Protein AF-A0A2E5RPJ6-F1 (afdb_monomer)

Sequence (268 aa):
MLVLFVLVVSIMQYQQNQLKLKLAEYEKIEEIKNAINNLNPKYFKYDAINKRHELRVNVLFSPGSPKIPNAIKHDLYKAGKELSEIINNLSVADNKIKYLVIIEGMAARYNDPSQKWKNSDPDYIERTYKLSYDRAKALFQFWQSKGIFFDENVFEIVLAGSGWYGAGRYKDGEEGNNKRFLIQIIPKVGEINPASYLRIENKLRSLPKLIPNNDNGKFVFTEIIVYPSSSTVIASYEDGHNWGSSKYKYHLSKEGVITFNLIDSYEN

Foldseek 3Di:
DVVVVVVVVVVVVVVVLVVVQVVVVVVLQVVLLVLVCVQDPCQWHQDPVVRFIFGPQQQQDDPLDLDGDPVRLVVLLVSLVSVLVSLVVSCVVPVQKAKEKEKWFEDFADPPPVCNVLVVDPVSQVSLQVSRLSNSVNSVVSNVVVVRDDPPSRYDYHGGYPRHNDPPADDDPCSSSRRGIIIGIDIPRDRPPCCVVCVVVPPDDFDDQDADDDDDDDWRFRGWDDDVVQQKIKTWTDDPPKIKIWIWRWDQDPVRDIDTDTPDIDID

pLDDT: mean 73.49, std 18.48, range [34.06, 97.0]

Nearest PDB structures (foldseek):
  8qyd-assembly1_F  TM=5.667E-01  e=8.547E-06  Escherichia coli
  7tdz-assembly1_a  TM=6.765E-01  e=3.488E-01  Xenopus laevis
  7fik-assembly1_e  TM=7.034E-01  e=6.250E-01  Xenopus laevis
  7wb4-assembly1_e  TM=6.502E-01  e=4.669E-01  Xenopus laevis
  7wb4-assembly1_E  TM=3.826E-01  e=3.919E-01  Xenopus laevis

Solvent-accessible surface area (backbone atoms only — not comparable to full-atom values): 15274 Å² total; per-residue (Å²): 113,68,68,60,49,56,50,52,52,51,52,51,51,51,51,51,52,55,49,52,50,53,47,54,54,49,53,50,53,50,51,51,51,51,58,60,68,64,45,57,72,75,40,31,40,76,37,81,89,77,72,33,33,34,42,58,57,84,45,78,51,55,87,99,46,45,64,79,49,77,91,49,48,64,57,53,48,52,42,48,48,51,55,45,51,56,52,48,58,56,34,74,76,39,93,63,48,31,32,40,35,38,36,28,11,34,31,47,67,58,78,52,78,94,45,36,67,46,72,75,34,69,70,50,48,52,52,32,26,51,46,6,27,46,28,21,48,43,51,53,52,50,37,47,77,69,74,45,74,74,57,73,90,43,35,46,81,42,76,34,38,45,11,72,69,54,82,92,65,57,60,76,98,40,28,72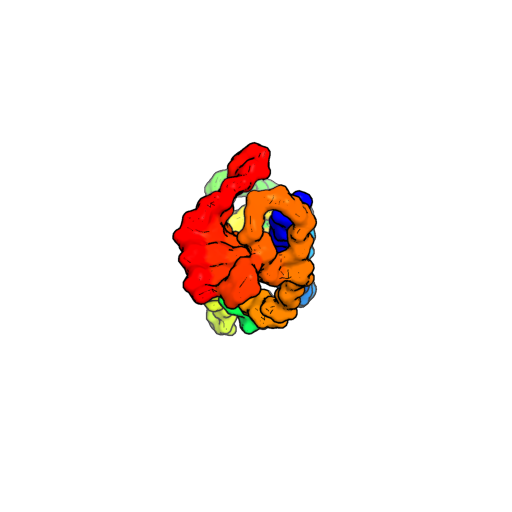,69,30,27,32,42,39,40,36,79,43,80,46,74,56,89,77,73,56,66,78,59,47,70,74,62,70,81,74,74,83,79,80,76,54,82,80,86,81,90,92,76,92,65,46,44,63,45,76,50,78,39,80,92,72,42,33,36,40,42,28,28,47,56,96,90,38,50,32,39,36,33,27,40,55,46,74,46,98,84,72,51,74,48,77,43,81,73,48,76,47,78,97

Radius of gyration: 30.74 Å; Cα contacts (8 Å, |Δi|>4): 389; chains: 1; bounding box: 76×49×76 Å

Mean predicted aligned error: 14.9 Å

Structure (mmCIF, N/CA/C/O backbone):
data_AF-A0A2E5RPJ6-F1
#
_entry.id   AF-A0A2E5RPJ6-F1
#
loop_
_atom_site.group_PDB
_atom_site.id
_atom_site.type_symbol
_atom_site.label_atom_id
_atom_site.label_alt_id
_atom_site.label_comp_id
_atom_site.label_asym_id
_atom_site.label_entity_id
_atom_site.label_seq_id
_atom_site.pdbx_PDB_ins_code
_atom_site.Cartn_x
_atom_site.Cartn_y
_atom_site.Cartn_z
_atom_site.occupancy
_atom_site.B_iso_or_equiv
_atom_site.auth_seq_id
_atom_site.auth_comp_id
_atom_site.auth_asym_id
_atom_site.auth_atom_id
_atom_site.pdbx_PDB_model_num
ATOM 1 N N . MET A 1 1 ? -29.409 24.869 44.063 1.00 56.38 1 MET A N 1
ATOM 2 C CA . MET A 1 1 ? -28.118 24.156 44.224 1.00 56.38 1 MET A CA 1
ATOM 3 C C . MET A 1 1 ? -28.163 22.720 43.694 1.00 56.38 1 MET A C 1
ATOM 5 O O . MET A 1 1 ? -27.334 22.371 42.868 1.00 56.38 1 MET A O 1
ATOM 9 N N . LEU A 1 2 ? -29.151 21.909 44.081 1.00 50.41 2 LEU A N 1
ATOM 10 C CA . LEU A 1 2 ? -29.268 20.490 43.706 1.00 50.41 2 LEU A CA 1
ATOM 11 C C . LEU A 1 2 ? -29.472 20.216 42.198 1.00 50.41 2 LEU A C 1
ATOM 13 O O . LEU A 1 2 ? -28.818 19.348 41.632 1.00 50.41 2 LEU A O 1
ATOM 17 N N . VAL A 1 3 ? -30.330 20.996 41.529 1.00 46.25 3 VAL A N 1
ATOM 18 C CA . VAL A 1 3 ? -30.587 20.862 40.079 1.00 46.25 3 VAL A CA 1
ATOM 19 C C . VAL A 1 3 ? -29.319 21.119 39.263 1.00 46.25 3 VAL A C 1
ATOM 21 O O . VAL A 1 3 ? -28.996 20.353 38.361 1.00 46.25 3 VAL A O 1
ATOM 24 N N . LEU A 1 4 ? -28.554 22.154 39.628 1.00 49.62 4 LEU A N 1
ATOM 25 C CA . LEU A 1 4 ? -27.273 22.462 38.993 1.00 49.62 4 LEU A CA 1
ATOM 26 C C . LEU A 1 4 ? -26.262 21.324 39.199 1.00 49.62 4 LEU A C 1
ATOM 28 O O . LEU A 1 4 ? -25.556 20.962 38.265 1.00 49.62 4 LEU A O 1
ATOM 32 N N . PHE A 1 5 ? -26.237 20.720 40.390 1.00 61.72 5 PHE A N 1
ATOM 33 C CA . PHE A 1 5 ? -25.376 19.578 40.693 1.00 61.72 5 PHE A CA 1
ATOM 34 C C . PHE A 1 5 ? -25.702 18.354 39.823 1.00 61.72 5 PHE A C 1
ATOM 36 O O . PHE A 1 5 ? -24.808 17.815 39.175 1.00 61.72 5 PHE A O 1
ATOM 43 N N . VAL A 1 6 ? -26.977 17.954 39.734 1.00 59.47 6 VAL A N 1
ATOM 44 C CA . VAL A 1 6 ? -27.417 16.826 38.886 1.00 59.47 6 VAL A CA 1
ATOM 45 C C . VAL A 1 6 ? -27.064 17.065 37.417 1.00 59.47 6 VAL A C 1
ATOM 47 O O . VAL A 1 6 ? -26.620 16.155 36.714 1.00 59.47 6 VAL A O 1
ATOM 50 N N . LEU A 1 7 ? -27.213 18.303 36.953 1.00 53.47 7 LEU A N 1
ATOM 51 C CA . LEU A 1 7 ? -26.946 18.679 35.571 1.00 53.47 7 LEU A CA 1
ATOM 52 C C . LEU A 1 7 ? -25.452 18.640 35.244 1.00 53.47 7 LEU A C 1
ATOM 54 O O . LEU A 1 7 ? -25.051 18.075 34.228 1.00 53.47 7 LEU A O 1
ATOM 58 N N . VAL A 1 8 ? -24.627 19.168 36.145 1.00 64.81 8 VAL A N 1
ATOM 59 C CA . VAL A 1 8 ? -23.169 19.097 36.046 1.00 64.81 8 VAL A CA 1
ATOM 60 C C . VAL A 1 8 ? -22.697 17.641 36.035 1.00 64.81 8 VAL A C 1
ATOM 62 O O . VAL A 1 8 ? -21.928 17.269 35.152 1.00 64.81 8 VAL A O 1
ATOM 65 N N . VAL A 1 9 ? -23.204 16.792 36.935 1.00 71.12 9 VAL A N 1
ATOM 66 C CA . VAL A 1 9 ? -22.876 15.354 36.957 1.00 71.12 9 VAL A CA 1
ATOM 67 C C . VAL A 1 9 ? -23.277 14.672 35.646 1.00 71.12 9 VAL A C 1
ATOM 69 O O . VAL A 1 9 ? -22.493 13.905 35.092 1.00 71.12 9 VAL A O 1
ATOM 72 N N . SER A 1 10 ? -24.449 14.999 35.098 1.00 58.03 10 SER A N 1
ATOM 73 C CA . SER A 1 10 ? -24.930 14.436 33.828 1.00 58.03 10 SER A CA 1
ATOM 74 C C . SER A 1 10 ? -24.052 14.844 32.639 1.00 58.03 10 SER A C 1
ATOM 76 O O . SER A 1 10 ? -23.717 14.010 31.796 1.00 58.03 10 SER A O 1
ATOM 78 N N . ILE A 1 11 ? -23.630 16.114 32.579 1.00 61.00 11 ILE A N 1
ATOM 79 C CA . ILE A 1 11 ? -22.698 16.607 31.552 1.00 61.00 11 ILE A CA 1
ATOM 80 C C . ILE A 1 11 ? -21.338 15.920 31.692 1.00 61.00 11 ILE A C 1
ATOM 82 O O . ILE A 1 11 ? -20.787 15.464 30.689 1.00 61.00 11 ILE A O 1
ATOM 86 N N . MET A 1 12 ? -20.814 15.799 32.915 1.00 66.00 12 MET A N 1
ATOM 87 C CA . MET A 1 12 ? -19.541 15.117 33.163 1.00 66.00 12 MET A CA 1
ATOM 88 C C . MET A 1 12 ? -19.595 13.647 32.735 1.00 66.00 12 MET A C 1
ATOM 90 O O . MET A 1 12 ? -18.679 13.180 32.066 1.00 66.00 12 MET A O 1
ATOM 94 N N . GLN A 1 13 ? -20.674 12.925 33.049 1.00 67.19 13 GLN A N 1
ATOM 95 C CA . GLN A 1 13 ? -20.857 11.533 32.623 1.00 67.19 13 GLN A CA 1
ATOM 96 C C . GLN A 1 13 ? -20.939 11.404 31.098 1.00 67.19 13 GLN A C 1
ATOM 98 O O . GLN A 1 13 ? -20.317 10.515 30.515 1.00 67.19 13 GLN A O 1
ATOM 103 N N . TYR A 1 14 ? -21.659 12.311 30.430 1.00 69.12 14 TYR A N 1
ATOM 104 C CA . TYR A 1 14 ? -21.708 12.347 28.970 1.00 69.12 14 TYR A CA 1
ATOM 105 C C . TYR A 1 14 ? -20.315 12.572 28.368 1.00 69.12 14 TYR A C 1
ATOM 107 O O . TYR A 1 14 ? -19.895 11.816 27.492 1.00 69.12 14 TYR A O 1
ATOM 115 N N . GLN A 1 15 ? -19.567 13.558 28.869 1.00 62.50 15 GLN A N 1
ATOM 116 C CA . GLN A 1 15 ? -18.199 13.835 28.424 1.00 62.50 15 GLN A CA 1
ATOM 117 C C . GLN A 1 15 ? -17.254 12.659 28.691 1.00 62.50 15 GLN A C 1
ATOM 119 O O . GLN A 1 15 ? -16.457 12.315 27.821 1.00 62.50 15 GLN A O 1
ATOM 124 N N . GLN A 1 16 ? -17.371 12.004 29.849 1.00 72.50 16 GLN A N 1
ATOM 125 C CA . GLN A 1 16 ? -16.577 10.827 30.193 1.00 72.50 16 GLN A CA 1
ATOM 126 C C . GLN A 1 16 ? -16.854 9.667 29.235 1.00 72.50 16 GLN A C 1
ATOM 128 O O . GLN A 1 16 ? -15.916 9.018 28.779 1.00 72.50 16 GLN A O 1
ATOM 133 N N . ASN A 1 17 ? -18.118 9.438 28.875 1.00 70.69 17 ASN A N 1
ATOM 134 C CA . ASN A 1 17 ? -18.478 8.423 27.890 1.00 70.69 17 ASN A CA 1
ATOM 135 C C . ASN A 1 17 ? -17.905 8.758 26.510 1.00 70.69 17 ASN A C 1
ATOM 137 O O . ASN A 1 17 ? -17.293 7.897 25.889 1.00 70.69 17 ASN A O 1
ATOM 141 N N . GLN A 1 18 ? -18.013 10.008 26.052 1.00 70.50 18 GLN A N 1
ATOM 142 C CA . GLN A 1 18 ? -17.400 10.432 24.786 1.00 70.50 18 GLN A CA 1
ATOM 143 C C . GLN A 1 18 ? -15.877 10.257 24.795 1.00 70.50 18 GLN A C 1
ATOM 145 O O . GLN A 1 18 ? -15.290 9.826 23.804 1.00 70.50 18 GLN A O 1
ATOM 150 N N . LEU A 1 19 ? -15.230 10.555 25.923 1.00 74.50 19 LEU A N 1
ATOM 151 C CA . LEU A 1 19 ? -13.791 10.385 26.074 1.00 74.50 19 LEU A CA 1
ATOM 152 C C . LEU A 1 19 ? -13.385 8.907 26.054 1.00 74.50 19 LEU A C 1
ATOM 154 O O . LEU A 1 19 ? -12.436 8.562 25.357 1.00 74.50 19 LEU A O 1
ATOM 158 N N . LYS A 1 20 ? -14.127 8.031 26.746 1.00 75.62 20 LYS A N 1
ATOM 159 C CA . LYS A 1 20 ? -13.919 6.574 26.704 1.00 75.62 20 LYS A CA 1
ATOM 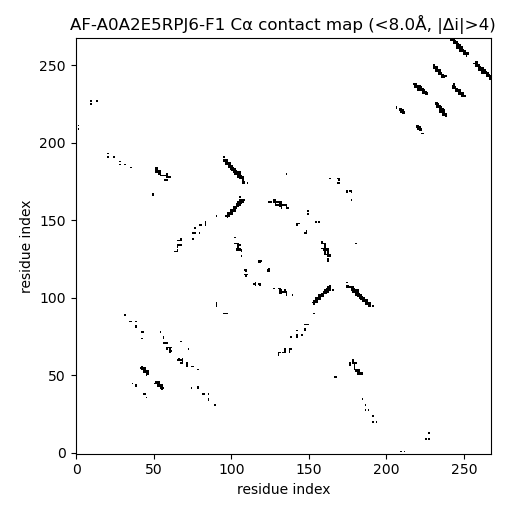160 C C . LYS A 1 20 ? -14.020 6.026 25.279 1.00 75.62 20 LYS A C 1
ATOM 162 O O . LYS A 1 20 ? -13.226 5.176 24.899 1.00 75.62 20 LYS A O 1
ATOM 167 N N . LEU A 1 21 ? -14.959 6.534 24.481 1.00 70.81 21 LEU A N 1
ATOM 168 C CA . LEU A 1 21 ? -15.128 6.106 23.090 1.00 70.81 21 LEU A CA 1
ATOM 169 C C . LEU A 1 21 ? -13.962 6.520 22.207 1.00 70.81 21 LEU A C 1
ATOM 171 O O . LEU A 1 21 ? -13.408 5.686 21.496 1.00 70.81 21 LEU A O 1
ATOM 175 N N . LYS A 1 22 ? -13.544 7.782 22.311 1.00 73.69 22 LYS A N 1
ATOM 176 C CA . LYS A 1 22 ? -12.356 8.267 21.604 1.00 73.69 22 LYS A CA 1
ATOM 177 C C . LYS A 1 22 ? -11.096 7.513 22.017 1.00 73.69 22 LYS A C 1
ATOM 179 O O . LYS A 1 22 ? -10.236 7.275 21.177 1.00 73.69 22 LYS A O 1
ATOM 184 N N . LEU A 1 23 ? -10.987 7.139 23.293 1.00 78.69 23 LEU A N 1
ATOM 185 C CA . LEU A 1 23 ? -9.864 6.353 23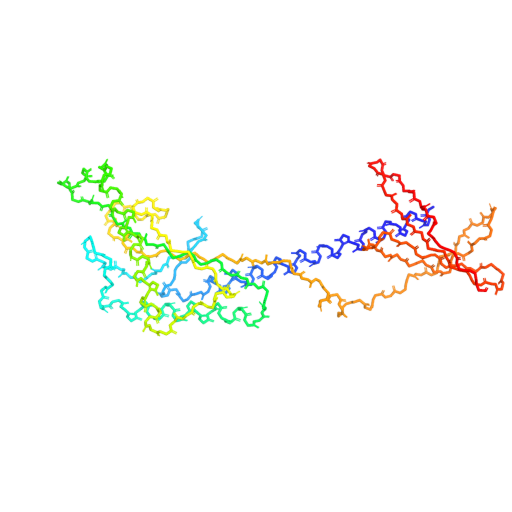.790 1.00 78.69 23 LEU A CA 1
ATOM 186 C C . LEU A 1 23 ? -9.848 4.950 23.175 1.00 78.69 23 LEU A C 1
ATOM 188 O O . LEU A 1 23 ? -8.819 4.551 22.644 1.00 78.69 23 LEU A O 1
ATOM 192 N N . ALA A 1 24 ? -10.982 4.246 23.167 1.00 74.50 24 ALA A N 1
ATOM 193 C CA . ALA A 1 24 ? -11.081 2.919 22.558 1.00 74.50 24 ALA A CA 1
ATOM 194 C C . ALA A 1 24 ? -10.760 2.944 21.051 1.00 74.50 24 ALA A C 1
ATOM 196 O O . ALA A 1 24 ? -10.057 2.073 20.541 1.00 74.50 24 ALA A O 1
ATOM 197 N N . GLU A 1 25 ? -11.226 3.971 20.334 1.00 74.25 25 GLU A N 1
ATOM 198 C CA . GLU A 1 25 ? -10.886 4.180 18.923 1.00 74.25 25 GLU A CA 1
ATOM 199 C C . GLU A 1 25 ? -9.385 4.414 18.723 1.00 74.25 25 GLU A C 1
ATOM 201 O O . GLU A 1 25 ? -8.762 3.802 17.853 1.00 74.25 25 GLU A O 1
ATOM 206 N N . TYR A 1 26 ? -8.789 5.264 19.558 1.00 78.62 26 TYR A N 1
ATOM 207 C CA . TYR A 1 26 ? -7.359 5.543 19.525 1.00 78.62 26 TYR A CA 1
ATOM 208 C C . TYR A 1 26 ? -6.517 4.289 19.795 1.00 78.62 26 TYR A C 1
ATOM 210 O O . TYR A 1 26 ? -5.590 4.001 19.036 1.00 78.62 26 TYR A O 1
ATOM 218 N N . GLU A 1 27 ? -6.854 3.517 20.829 1.00 81.44 27 GLU A N 1
ATOM 219 C CA . GLU A 1 27 ? -6.174 2.262 21.165 1.00 81.44 27 GLU A CA 1
ATOM 220 C C . GLU A 1 27 ? -6.242 1.264 20.007 1.00 81.44 27 GLU A C 1
ATOM 222 O O . GLU A 1 27 ? -5.233 0.641 19.668 1.00 81.44 27 GLU A O 1
ATOM 227 N N . LYS A 1 28 ? -7.392 1.175 19.326 1.00 76.25 28 LYS A N 1
ATOM 228 C CA . LYS A 1 28 ? -7.546 0.299 18.162 1.00 76.25 28 LYS A CA 1
ATOM 229 C C . LYS A 1 28 ? -6.688 0.743 16.979 1.00 76.25 28 LYS A C 1
ATOM 231 O O . LYS A 1 28 ? -6.067 -0.085 16.312 1.00 76.25 28 LYS A O 1
ATOM 236 N N . ILE A 1 29 ? -6.622 2.048 16.719 1.00 77.38 29 ILE A N 1
ATOM 237 C CA . ILE A 1 29 ? -5.743 2.612 15.688 1.00 77.38 29 ILE A CA 1
ATOM 238 C C . ILE A 1 29 ? -4.277 2.279 15.992 1.00 77.38 29 ILE A C 1
ATOM 240 O O . ILE A 1 29 ? -3.535 1.916 15.078 1.00 77.38 29 ILE A O 1
ATOM 244 N N . GLU A 1 30 ? -3.851 2.384 17.251 1.00 80.56 30 GLU A N 1
ATOM 245 C CA . GLU A 1 30 ? -2.487 2.038 17.665 1.00 80.56 30 GLU A CA 1
ATOM 246 C C . GLU A 1 30 ? -2.200 0.537 17.533 1.00 80.56 30 GLU A C 1
ATOM 248 O O . GLU A 1 30 ? -1.152 0.169 17.005 1.00 80.56 30 GLU A O 1
ATOM 253 N N . GLU A 1 31 ? -3.135 -0.339 17.911 1.00 79.19 31 GLU A N 1
ATOM 254 C CA . GLU A 1 31 ? -3.020 -1.789 17.697 1.00 79.19 31 GLU A CA 1
ATOM 255 C C . GLU A 1 31 ? -2.784 -2.114 16.214 1.00 79.19 31 GLU A C 1
ATOM 257 O O . GLU A 1 31 ? -1.852 -2.841 15.863 1.00 79.19 31 GLU A O 1
ATOM 262 N N . ILE A 1 32 ? -3.581 -1.512 15.328 1.00 77.44 32 ILE A N 1
ATOM 263 C CA . ILE A 1 32 ? -3.474 -1.708 13.879 1.00 77.44 32 ILE A CA 1
ATOM 264 C C . ILE A 1 32 ? -2.144 -1.186 13.352 1.00 77.44 32 ILE A C 1
ATOM 266 O O . ILE A 1 32 ? -1.477 -1.879 12.585 1.00 77.44 32 ILE A O 1
ATOM 270 N N . LYS A 1 33 ? -1.732 0.019 13.759 1.00 77.56 33 LYS A N 1
ATOM 271 C CA . LYS A 1 33 ? -0.424 0.562 13.373 1.00 77.56 33 LYS A CA 1
ATOM 272 C C . LYS A 1 33 ? 0.694 -0.376 13.799 1.00 77.56 33 LYS A C 1
ATOM 274 O O . LYS A 1 33 ? 1.577 -0.640 12.994 1.00 77.56 33 LYS A O 1
ATOM 279 N N . ASN A 1 34 ? 0.645 -0.906 15.017 1.00 81.69 34 ASN A N 1
ATOM 280 C CA . ASN A 1 34 ? 1.658 -1.826 15.522 1.00 81.69 34 ASN A CA 1
ATOM 281 C C . ASN A 1 34 ? 1.676 -3.137 14.733 1.00 81.69 34 ASN A C 1
ATOM 283 O O . ASN A 1 34 ? 2.747 -3.589 14.340 1.00 81.69 34 ASN A O 1
ATOM 287 N N . ALA A 1 35 ? 0.513 -3.714 14.431 1.00 79.06 35 ALA A N 1
ATOM 288 C CA . ALA A 1 35 ? 0.423 -4.926 13.623 1.00 79.06 35 ALA A CA 1
ATOM 289 C C . ALA A 1 35 ? 0.988 -4.729 12.208 1.00 79.06 35 ALA A C 1
ATOM 291 O O . ALA A 1 35 ? 1.738 -5.573 11.723 1.00 79.06 35 ALA A O 1
ATOM 292 N N . ILE A 1 36 ? 0.688 -3.594 11.569 1.00 78.56 36 ILE A N 1
ATOM 293 C CA . ILE A 1 36 ? 1.224 -3.267 10.243 1.00 78.56 36 ILE A CA 1
ATOM 294 C C . ILE A 1 36 ? 2.734 -2.976 10.330 1.00 78.56 36 ILE A C 1
ATOM 296 O O . ILE A 1 36 ? 3.500 -3.476 9.515 1.00 78.56 36 ILE A O 1
ATOM 300 N N . ASN A 1 37 ? 3.193 -2.225 11.333 1.00 78.12 37 ASN A N 1
ATOM 301 C CA . ASN A 1 37 ? 4.616 -1.910 11.510 1.00 78.12 37 ASN A CA 1
ATOM 302 C C . ASN A 1 37 ? 5.466 -3.152 11.831 1.00 78.12 37 ASN A C 1
ATOM 304 O O . ASN A 1 37 ? 6.666 -3.153 11.562 1.00 78.12 37 ASN A O 1
ATOM 308 N N . ASN A 1 38 ? 4.846 -4.204 12.374 1.00 78.69 38 ASN A N 1
ATOM 309 C CA . ASN A 1 38 ? 5.467 -5.501 12.642 1.00 78.69 38 ASN A CA 1
ATOM 310 C C . ASN A 1 38 ? 5.465 -6.447 11.426 1.00 78.69 38 ASN A C 1
ATOM 312 O O . ASN A 1 38 ? 5.816 -7.620 11.576 1.00 78.69 38 ASN A O 1
ATOM 316 N N . LEU A 1 39 ? 5.108 -5.960 10.227 1.00 81.12 39 LEU A N 1
ATOM 317 C CA . LEU A 1 39 ? 5.360 -6.672 8.973 1.00 81.12 39 LEU A CA 1
ATOM 318 C C . LEU A 1 39 ? 6.829 -7.109 8.904 1.00 81.12 39 LEU A C 1
ATOM 320 O O . LEU A 1 39 ? 7.739 -6.391 9.326 1.00 81.12 39 LEU A O 1
ATOM 324 N N . ASN A 1 40 ? 7.068 -8.287 8.338 1.00 80.19 40 ASN A N 1
ATOM 325 C CA . ASN A 1 40 ? 8.376 -8.911 8.305 1.00 80.19 40 ASN A CA 1
ATOM 326 C C . ASN A 1 40 ? 9.397 -7.959 7.673 1.00 80.19 40 ASN A C 1
ATOM 328 O O . ASN A 1 40 ? 9.283 -7.623 6.483 1.00 80.19 40 ASN A O 1
ATOM 332 N N . PRO A 1 41 ? 10.444 -7.577 8.427 1.00 79.75 41 PRO A N 1
ATOM 333 C CA . PRO A 1 41 ? 11.427 -6.599 7.979 1.00 79.75 41 PRO A CA 1
ATOM 334 C C . PRO A 1 41 ? 12.223 -7.071 6.753 1.00 79.75 41 PRO A C 1
ATOM 336 O O . PRO A 1 41 ? 12.918 -6.278 6.108 1.00 79.75 41 PRO A O 1
ATOM 339 N N . LYS A 1 42 ? 12.128 -8.368 6.418 1.00 83.94 42 LYS A N 1
ATOM 340 C CA . LYS A 1 42 ? 12.654 -8.941 5.181 1.00 83.94 42 LYS A CA 1
ATOM 341 C C . LYS A 1 42 ? 11.951 -8.392 3.938 1.00 83.94 42 LYS A C 1
ATOM 343 O O . LYS A 1 42 ? 12.622 -8.157 2.937 1.00 83.94 42 LYS A O 1
ATOM 348 N N . TYR A 1 43 ? 10.631 -8.222 3.980 1.00 83.19 43 TYR A N 1
ATOM 349 C CA . TYR A 1 43 ? 9.837 -7.817 2.815 1.00 83.19 43 TYR A CA 1
ATOM 350 C C . TYR A 1 43 ? 9.348 -6.382 2.906 1.00 83.19 43 TYR A C 1
ATOM 352 O O . TYR A 1 43 ? 9.160 -5.754 1.869 1.00 83.19 43 TYR A O 1
ATOM 360 N N . PHE A 1 44 ? 9.182 -5.844 4.110 1.00 84.81 44 PHE A N 1
ATOM 361 C CA . PHE A 1 44 ? 8.668 -4.500 4.317 1.00 84.81 44 PHE A CA 1
ATOM 362 C C . PHE A 1 44 ? 9.632 -3.673 5.155 1.00 84.81 44 PHE A C 1
ATOM 364 O O . PHE A 1 44 ? 10.327 -4.176 6.033 1.00 84.81 44 PHE A O 1
ATOM 371 N N . LYS A 1 45 ? 9.682 -2.374 4.885 1.00 84.56 45 LYS A N 1
ATOM 372 C CA . LYS A 1 45 ? 10.329 -1.402 5.764 1.00 84.56 45 LYS A CA 1
ATOM 373 C C . LYS A 1 45 ? 9.410 -0.232 5.972 1.00 84.56 45 LYS A C 1
ATOM 375 O O . LYS A 1 45 ? 8.992 0.406 5.012 1.00 84.56 45 LYS A O 1
ATOM 380 N N . TYR A 1 46 ? 9.142 0.055 7.234 1.00 84.19 46 TYR A N 1
ATOM 381 C CA . TYR A 1 46 ? 8.408 1.243 7.598 1.00 84.19 46 TYR A CA 1
ATOM 382 C C . TYR A 1 46 ? 9.286 2.487 7.417 1.00 84.19 46 TYR A C 1
ATOM 384 O O . TYR A 1 46 ? 10.395 2.581 7.947 1.00 84.19 46 TYR A O 1
ATOM 392 N N . ASP A 1 47 ? 8.787 3.440 6.641 1.00 82.19 47 ASP A N 1
ATOM 393 C CA . ASP A 1 47 ? 9.331 4.782 6.509 1.00 82.19 47 ASP A CA 1
ATOM 394 C C . ASP A 1 47 ? 8.562 5.697 7.466 1.00 82.19 47 ASP A C 1
ATOM 396 O O . ASP A 1 47 ? 7.456 6.146 7.163 1.00 82.19 47 ASP A O 1
ATOM 400 N N . ALA A 1 48 ? 9.148 5.964 8.635 1.00 82.31 48 ALA A N 1
ATOM 401 C CA . ALA A 1 48 ? 8.520 6.782 9.671 1.00 82.31 48 ALA A CA 1
ATOM 402 C C . ALA A 1 48 ? 8.313 8.246 9.248 1.00 82.31 48 ALA A C 1
ATOM 404 O O . ALA A 1 48 ? 7.385 8.896 9.727 1.00 82.31 48 ALA A O 1
ATOM 405 N N . ILE A 1 49 ? 9.145 8.758 8.333 1.00 83.69 49 ILE A N 1
ATOM 406 C CA . ILE A 1 49 ? 9.059 10.140 7.842 1.00 83.69 49 ILE A CA 1
ATOM 407 C C . ILE A 1 49 ? 7.833 10.275 6.945 1.00 83.69 49 ILE A C 1
ATOM 409 O O . ILE A 1 49 ? 7.041 11.204 7.090 1.00 83.69 49 ILE A O 1
ATOM 413 N N . ASN A 1 50 ? 7.657 9.320 6.033 1.00 79.69 50 ASN A N 1
ATOM 414 C CA . ASN A 1 50 ? 6.568 9.340 5.066 1.00 79.69 50 ASN A CA 1
ATOM 415 C C . ASN A 1 50 ? 5.331 8.524 5.488 1.00 79.69 50 ASN A C 1
ATOM 417 O O . ASN A 1 50 ? 4.359 8.476 4.736 1.00 79.69 50 ASN A O 1
ATOM 421 N N . LYS A 1 51 ? 5.363 7.890 6.668 1.00 79.88 51 LYS A N 1
ATOM 422 C CA . LYS A 1 51 ? 4.282 7.084 7.267 1.00 79.88 51 LYS A CA 1
ATOM 423 C C . LYS A 1 51 ? 3.721 6.016 6.316 1.00 79.88 51 LYS A C 1
ATOM 425 O O . LYS A 1 51 ? 2.506 5.886 6.153 1.00 79.88 51 LYS A O 1
ATOM 430 N N . ARG A 1 52 ? 4.604 5.264 5.652 1.00 80.31 52 ARG A N 1
ATOM 431 C CA . ARG A 1 52 ? 4.243 4.200 4.692 1.00 80.31 52 ARG A CA 1
ATOM 432 C C . ARG A 1 52 ? 5.252 3.056 4.700 1.00 80.31 52 ARG A C 1
ATOM 434 O O . ARG A 1 52 ? 6.342 3.207 5.245 1.00 80.31 52 ARG A O 1
ATOM 441 N N . HIS A 1 53 ? 4.906 1.938 4.066 1.00 79.12 53 HIS A N 1
ATOM 442 C CA . HIS A 1 53 ? 5.796 0.789 3.939 1.00 79.12 53 HIS A CA 1
ATOM 443 C C . HIS A 1 53 ? 6.436 0.746 2.547 1.00 79.12 53 HIS A C 1
ATOM 445 O O . HIS A 1 53 ? 5.791 0.892 1.512 1.00 79.12 53 HIS A O 1
ATOM 451 N N . GLU A 1 54 ? 7.742 0.539 2.513 1.00 80.69 54 GLU A N 1
ATOM 452 C CA . GLU A 1 54 ? 8.479 0.201 1.305 1.00 80.69 54 GLU A CA 1
ATOM 453 C C . GLU A 1 54 ? 8.520 -1.319 1.160 1.00 80.69 54 GLU A C 1
ATOM 455 O O . GLU A 1 54 ? 8.905 -2.019 2.100 1.00 80.69 54 GLU A O 1
ATOM 460 N N . LEU A 1 55 ? 8.161 -1.833 -0.018 1.00 82.00 55 LEU A N 1
ATOM 461 C CA . LEU A 1 55 ? 8.344 -3.245 -0.323 1.00 82.00 55 LEU A CA 1
ATOM 462 C C . LEU A 1 55 ? 9.823 -3.486 -0.658 1.00 82.00 55 LEU A C 1
ATOM 464 O O . LEU A 1 55 ? 10.274 -3.206 -1.768 1.00 82.00 55 LEU A O 1
ATOM 468 N N . ARG A 1 56 ? 10.578 -4.036 0.296 1.00 75.81 56 ARG A N 1
ATOM 469 C CA . ARG A 1 56 ? 12.025 -4.321 0.234 1.00 75.81 56 ARG A CA 1
ATOM 470 C C . ARG A 1 56 ? 12.404 -5.514 -0.640 1.00 75.81 56 ARG A C 1
ATOM 472 O O . ARG A 1 56 ? 13.455 -6.126 -0.457 1.00 75.81 56 ARG A O 1
ATOM 479 N N . VAL A 1 57 ? 11.586 -5.839 -1.627 1.00 71.88 57 VAL A N 1
ATOM 480 C CA . VAL A 1 57 ? 12.010 -6.753 -2.681 1.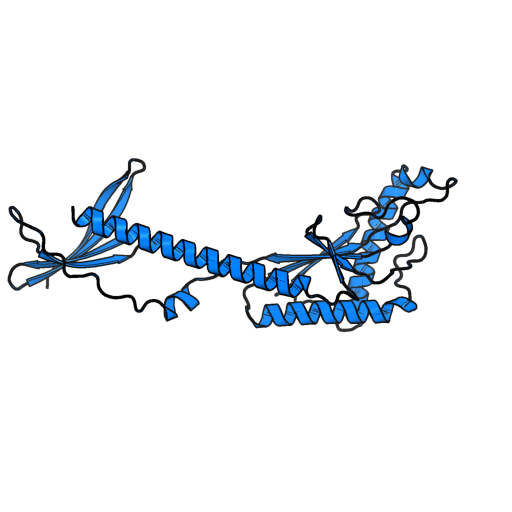00 71.88 57 VAL A CA 1
ATOM 481 C C . VAL A 1 57 ? 12.793 -5.918 -3.681 1.00 71.88 57 VAL A C 1
ATOM 483 O O . VAL A 1 57 ? 12.256 -4.963 -4.228 1.00 71.88 57 VAL A O 1
ATOM 486 N N . ASN A 1 58 ? 14.072 -6.229 -3.899 1.00 68.94 58 ASN A N 1
ATOM 487 C CA . ASN A 1 58 ? 14.889 -5.472 -4.845 1.00 68.94 58 ASN A CA 1
ATOM 488 C C . ASN A 1 58 ? 14.372 -5.712 -6.271 1.00 68.94 58 ASN A C 1
ATOM 490 O O . ASN A 1 58 ? 14.676 -6.726 -6.904 1.00 68.94 58 ASN A O 1
ATOM 494 N N . VAL A 1 59 ? 13.528 -4.804 -6.760 1.00 66.38 59 VAL A N 1
ATOM 495 C CA . VAL A 1 59 ? 12.843 -4.979 -8.035 1.00 66.38 59 VAL A CA 1
ATOM 496 C C . VAL A 1 59 ? 13.742 -4.500 -9.163 1.00 66.38 59 VAL A C 1
ATOM 498 O O . VAL A 1 59 ? 13.687 -3.366 -9.635 1.00 66.38 59 VAL A O 1
ATOM 501 N N . LEU A 1 60 ? 14.570 -5.412 -9.659 1.00 68.06 60 LEU A N 1
ATOM 502 C CA . LEU A 1 60 ? 15.402 -5.172 -10.833 1.00 68.06 60 LEU A CA 1
ATOM 503 C C . LEU A 1 60 ? 14.569 -5.251 -12.119 1.00 68.06 60 LEU A C 1
ATOM 505 O O . LEU A 1 60 ? 14.775 -6.120 -12.964 1.00 68.06 60 LEU A O 1
ATOM 509 N N . PHE A 1 61 ? 13.610 -4.337 -12.284 1.00 77.44 61 PHE A N 1
ATOM 510 C CA . PHE A 1 61 ? 12.924 -4.174 -13.560 1.00 77.44 61 PHE A CA 1
ATOM 511 C C . PHE A 1 61 ? 13.937 -3.896 -14.670 1.00 77.44 61 PHE A C 1
ATOM 513 O O . PHE A 1 61 ? 14.822 -3.037 -14.526 1.00 77.44 61 PHE A O 1
ATOM 520 N N . SER A 1 62 ? 13.744 -4.566 -15.806 1.00 80.38 62 SER A N 1
ATOM 521 C CA . SER A 1 62 ? 14.395 -4.172 -17.050 1.00 80.38 62 SER A CA 1
ATOM 522 C C . SER A 1 62 ? 13.988 -2.732 -17.408 1.00 80.38 62 SER A C 1
ATOM 524 O O . SER A 1 62 ? 12.839 -2.339 -17.158 1.00 80.38 62 SER A O 1
ATOM 526 N N . PRO A 1 63 ? 14.900 -1.923 -17.977 1.00 77.75 63 PRO A N 1
ATOM 527 C CA . PRO A 1 63 ? 14.585 -0.564 -18.411 1.00 77.75 63 PRO A CA 1
ATOM 528 C C . PRO A 1 63 ? 13.333 -0.524 -19.296 1.00 77.75 63 PRO A C 1
ATOM 530 O O . PRO A 1 63 ? 13.170 -1.365 -20.175 1.00 77.75 63 PRO A O 1
ATOM 533 N N . GLY A 1 64 ? 12.425 0.420 -19.030 1.00 82.75 64 GLY A N 1
ATOM 534 C CA . GLY A 1 64 ? 11.192 0.596 -19.809 1.00 82.75 64 GLY A CA 1
ATOM 535 C C . GLY A 1 64 ? 10.159 -0.533 -19.702 1.00 82.75 64 GLY A C 1
ATOM 536 O O . GLY A 1 64 ? 9.137 -0.467 -20.373 1.00 82.75 64 GLY A O 1
ATOM 537 N N . SER A 1 65 ? 10.392 -1.559 -18.876 1.00 87.50 65 SER A N 1
ATOM 538 C CA . SER A 1 65 ? 9.498 -2.713 -18.775 1.00 87.50 65 SER A CA 1
ATOM 539 C C . SER A 1 65 ? 8.718 -2.731 -17.455 1.00 87.50 65 SER A C 1
ATOM 541 O O . SER A 1 65 ? 9.313 -2.510 -16.387 1.00 87.50 65 SER A O 1
ATOM 543 N N . PRO A 1 66 ? 7.405 -3.034 -17.499 1.00 91.12 66 PRO A N 1
ATOM 544 C CA . PRO A 1 66 ? 6.613 -3.352 -16.316 1.00 91.12 66 PRO A CA 1
ATOM 545 C C . PRO A 1 66 ? 6.670 -4.843 -15.944 1.00 91.12 66 PRO A C 1
ATOM 547 O O . PRO A 1 66 ? 6.104 -5.254 -14.934 1.00 91.12 66 PRO A O 1
ATOM 550 N N . LYS A 1 67 ? 7.339 -5.683 -16.747 1.00 91.88 67 LYS A N 1
ATOM 551 C CA . LYS A 1 67 ? 7.369 -7.134 -16.536 1.00 91.88 67 LYS A CA 1
ATOM 552 C C . LYS A 1 67 ? 8.145 -7.481 -15.269 1.00 91.88 67 LYS A C 1
ATOM 554 O O . LYS A 1 67 ? 9.331 -7.179 -15.161 1.00 91.88 67 LYS A O 1
ATOM 559 N N . ILE A 1 68 ? 7.488 -8.194 -14.356 1.00 90.31 68 ILE A N 1
ATOM 560 C CA . ILE A 1 68 ? 8.108 -8.707 -13.131 1.00 90.31 68 ILE A CA 1
ATOM 561 C C . ILE A 1 68 ? 9.154 -9.780 -13.486 1.00 90.31 68 ILE A C 1
ATOM 563 O O . ILE A 1 68 ? 8.789 -10.812 -14.070 1.00 90.31 68 ILE A O 1
ATOM 567 N N . PRO A 1 69 ? 10.438 -9.581 -13.126 1.00 89.00 69 PRO A N 1
ATOM 568 C CA . PRO A 1 69 ? 11.484 -10.580 -13.320 1.00 89.00 69 PRO A CA 1
ATOM 569 C C . PRO A 1 69 ? 11.177 -11.884 -12.580 1.00 89.00 69 PRO A C 1
ATOM 571 O O . PRO A 1 69 ? 10.704 -11.870 -11.446 1.00 89.00 69 PRO A O 1
ATOM 574 N N . ASN A 1 70 ? 11.497 -13.032 -13.183 1.00 89.62 70 ASN A N 1
ATOM 575 C CA . ASN A 1 70 ? 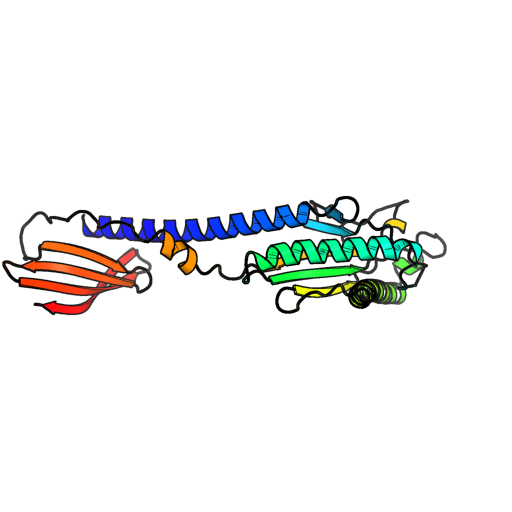11.243 -14.333 -12.552 1.00 89.62 70 ASN A CA 1
ATOM 576 C C . ASN A 1 70 ? 11.984 -14.504 -11.217 1.00 89.62 70 ASN A C 1
ATOM 578 O O . ASN A 1 70 ? 11.416 -15.077 -10.293 1.00 89.62 70 ASN A O 1
ATOM 582 N N . ALA A 1 71 ? 13.199 -13.955 -11.105 1.00 88.38 71 ALA A N 1
ATOM 583 C CA . ALA A 1 71 ? 14.046 -14.069 -9.918 1.00 88.38 71 ALA A CA 1
ATOM 584 C C . ALA A 1 71 ? 13.387 -13.538 -8.633 1.00 88.38 71 ALA A C 1
ATOM 586 O O . ALA A 1 71 ? 13.647 -14.060 -7.557 1.00 88.38 71 ALA A O 1
ATOM 587 N N . ILE A 1 72 ? 12.506 -12.539 -8.744 1.00 87.94 72 ILE A N 1
ATOM 588 C CA . ILE A 1 72 ? 11.892 -11.881 -7.581 1.00 87.94 72 ILE A CA 1
ATOM 589 C C . ILE A 1 72 ? 10.458 -12.341 -7.305 1.00 87.94 72 ILE A C 1
ATOM 591 O O . ILE A 1 72 ? 9.873 -11.962 -6.293 1.00 87.94 72 ILE A O 1
ATOM 595 N N . LYS A 1 73 ? 9.860 -13.147 -8.194 1.00 91.50 73 LYS A N 1
ATOM 596 C CA . LYS A 1 73 ? 8.455 -13.573 -8.065 1.00 91.50 73 LYS A CA 1
ATOM 597 C C . LYS A 1 73 ? 8.195 -14.303 -6.752 1.00 91.50 73 LYS A C 1
ATOM 599 O O . LYS A 1 73 ? 7.127 -14.136 -6.175 1.00 91.50 73 LYS A O 1
ATOM 604 N N . HIS A 1 74 ? 9.156 -15.094 -6.278 1.00 92.69 74 HIS A N 1
ATOM 605 C CA . HIS A 1 74 ? 9.024 -15.818 -5.013 1.00 92.69 74 HIS A CA 1
ATOM 606 C C . HIS A 1 74 ? 8.912 -14.877 -3.812 1.00 92.69 74 HIS A C 1
ATOM 608 O O . HIS A 1 74 ? 8.0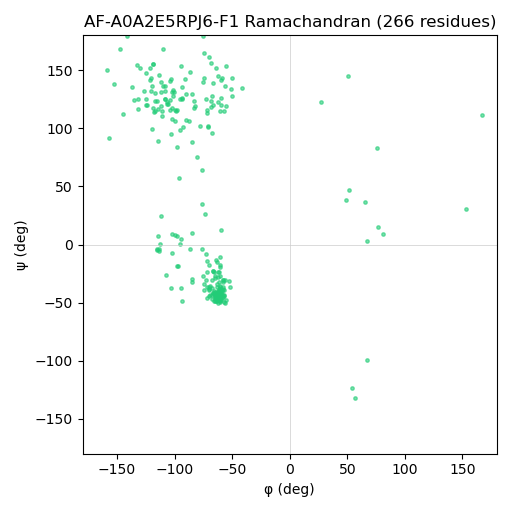18 -15.041 -2.987 1.00 92.69 74 HIS A O 1
ATOM 614 N N . ASP A 1 75 ? 9.769 -13.858 -3.744 1.00 90.69 75 ASP A N 1
ATOM 615 C CA . ASP A 1 75 ? 9.744 -12.887 -2.648 1.00 90.69 75 ASP A CA 1
ATOM 616 C C . ASP A 1 75 ? 8.511 -11.983 -2.726 1.00 90.69 75 ASP A C 1
ATOM 618 O O . ASP A 1 75 ? 7.874 -11.735 -1.706 1.00 90.69 75 ASP A O 1
ATOM 622 N N . LEU A 1 76 ? 8.101 -11.568 -3.932 1.00 92.19 76 LEU A N 1
ATOM 623 C CA . LEU A 1 76 ? 6.847 -10.832 -4.125 1.00 92.19 76 LEU A CA 1
ATOM 624 C C . LEU A 1 76 ? 5.630 -11.659 -3.702 1.00 92.19 76 LEU A C 1
ATOM 626 O O . LEU A 1 76 ? 4.705 -11.115 -3.107 1.00 92.19 76 LEU A O 1
ATOM 630 N N . TYR A 1 77 ? 5.620 -12.962 -3.994 1.00 93.62 77 TYR A N 1
ATOM 631 C CA . TYR A 1 77 ? 4.552 -13.859 -3.556 1.00 93.62 77 TYR A CA 1
ATOM 632 C C . TYR A 1 77 ? 4.496 -13.940 -2.029 1.00 93.62 77 TYR A C 1
ATOM 634 O O . TYR A 1 77 ? 3.428 -13.751 -1.453 1.00 93.62 77 TYR A O 1
ATOM 642 N N . LYS A 1 78 ? 5.639 -14.156 -1.366 1.00 92.44 78 LYS A N 1
ATOM 643 C CA . LYS A 1 78 ? 5.702 -14.200 0.101 1.00 92.44 78 LYS A CA 1
ATOM 644 C C . LYS A 1 78 ? 5.253 -12.889 0.737 1.00 92.44 78 LYS A C 1
ATOM 646 O O . LYS A 1 78 ? 4.466 -12.929 1.673 1.00 92.44 78 LYS A O 1
ATOM 651 N N . ALA A 1 79 ? 5.686 -11.756 0.193 1.00 90.62 79 ALA A N 1
ATOM 652 C CA . ALA A 1 79 ? 5.279 -10.448 0.688 1.00 90.62 79 ALA A CA 1
ATOM 653 C C . ALA A 1 79 ? 3.770 -10.203 0.539 1.00 90.62 79 ALA A C 1
ATOM 655 O O . ALA A 1 79 ? 3.134 -9.714 1.466 1.00 90.62 79 ALA A O 1
ATOM 656 N N . GLY A 1 80 ? 3.186 -10.569 -0.607 1.00 91.12 80 GLY A N 1
ATOM 657 C CA . GLY A 1 80 ? 1.743 -10.443 -0.826 1.00 91.12 80 GLY A CA 1
ATOM 658 C C . GLY A 1 80 ? 0.929 -11.365 0.080 1.00 91.12 80 GLY A C 1
ATOM 659 O O . GLY A 1 80 ? -0.094 -10.948 0.617 1.00 91.12 80 GLY A O 1
ATOM 660 N N . LYS A 1 81 ? 1.405 -12.598 0.293 1.00 90.69 81 LYS A N 1
ATOM 661 C CA . LYS A 1 81 ? 0.778 -13.549 1.214 1.00 90.69 81 LYS A CA 1
ATOM 662 C C . LYS A 1 81 ? 0.771 -13.005 2.641 1.00 90.69 81 LYS A C 1
ATOM 664 O O . LYS A 1 81 ? -0.273 -12.998 3.275 1.00 90.69 81 LYS A O 1
ATOM 669 N N . GLU A 1 82 ? 1.904 -12.498 3.108 1.00 87.56 82 GLU A N 1
ATOM 670 C CA . GLU A 1 82 ? 2.025 -11.946 4.456 1.00 87.56 82 GLU A CA 1
ATOM 671 C C . GLU A 1 82 ? 1.153 -10.699 4.660 1.00 87.56 82 GLU A C 1
ATOM 673 O O . GLU A 1 82 ? 0.466 -10.575 5.672 1.00 87.56 82 GLU A O 1
ATOM 678 N N . LEU A 1 83 ? 1.115 -9.811 3.662 1.00 85.38 83 LEU A N 1
ATOM 679 C CA . LEU A 1 83 ? 0.235 -8.645 3.665 1.00 85.38 83 LEU A CA 1
ATOM 680 C C . LEU A 1 83 ? -1.243 -9.050 3.777 1.00 85.38 83 LEU A C 1
ATOM 682 O O . LEU A 1 83 ? -1.988 -8.468 4.563 1.00 85.38 83 LEU A O 1
ATOM 686 N N . SER A 1 84 ? -1.658 -10.049 2.995 1.00 84.88 84 SER A N 1
ATOM 687 C CA . SER A 1 84 ? -3.021 -10.582 3.028 1.00 84.88 84 SER A CA 1
ATOM 688 C C . SER A 1 84 ? -3.332 -11.244 4.374 1.00 84.88 84 SER A C 1
ATOM 690 O O . SER A 1 84 ? -4.374 -10.963 4.953 1.00 84.88 84 SER A O 1
ATOM 692 N N . GLU A 1 85 ? -2.420 -12.051 4.924 1.00 84.00 85 GLU A N 1
ATOM 693 C CA . GLU A 1 85 ? -2.597 -12.726 6.217 1.00 84.00 85 GLU A CA 1
ATOM 694 C C . GLU A 1 85 ? -2.723 -11.742 7.383 1.00 84.00 85 GLU A C 1
ATOM 696 O O . GLU A 1 85 ? -3.646 -11.875 8.184 1.00 84.00 85 GLU A O 1
ATOM 701 N N . ILE A 1 86 ? -1.849 -10.733 7.476 1.00 78.44 86 ILE A N 1
ATOM 702 C CA . ILE A 1 86 ? -1.917 -9.744 8.562 1.00 78.44 86 ILE A CA 1
ATOM 703 C C . ILE A 1 86 ? -3.232 -8.979 8.507 1.00 78.44 86 ILE A C 1
ATOM 705 O O . ILE A 1 86 ? -3.900 -8.836 9.530 1.00 78.44 86 ILE A O 1
ATOM 709 N N . ILE A 1 87 ? -3.634 -8.509 7.327 1.00 74.06 87 ILE A N 1
ATOM 710 C CA . ILE A 1 87 ? -4.842 -7.692 7.236 1.00 74.06 87 ILE A CA 1
ATOM 711 C C . ILE A 1 87 ? -6.101 -8.555 7.394 1.00 74.06 87 ILE A C 1
ATOM 713 O O . ILE A 1 87 ? -7.041 -8.121 8.056 1.00 74.06 87 ILE A O 1
ATOM 717 N N . ASN A 1 88 ? -6.099 -9.805 6.920 1.00 73.00 88 ASN A N 1
ATOM 718 C CA . ASN A 1 88 ? -7.186 -10.743 7.203 1.00 73.00 88 ASN A CA 1
ATOM 719 C C . ASN A 1 88 ? -7.305 -11.018 8.710 1.00 73.00 88 ASN A C 1
ATOM 721 O O . ASN A 1 88 ? -8.403 -10.920 9.252 1.00 73.00 88 ASN A O 1
ATOM 725 N N . ASN A 1 89 ? -6.194 -11.261 9.412 1.00 73.56 89 ASN A N 1
ATOM 726 C CA . ASN A 1 89 ? -6.198 -11.459 10.866 1.00 73.56 89 ASN A CA 1
ATOM 727 C C . ASN A 1 89 ? -6.729 -10.229 11.621 1.00 73.56 89 ASN A C 1
ATOM 729 O O . ASN A 1 89 ? -7.469 -10.379 12.591 1.00 73.56 89 ASN A O 1
ATOM 733 N N . LEU A 1 90 ? -6.400 -9.019 11.157 1.00 66.88 90 LEU A N 1
ATOM 734 C CA . LEU A 1 90 ? -6.928 -7.775 11.727 1.00 66.88 90 LEU A CA 1
ATOM 735 C C . LEU A 1 90 ? -8.423 -7.576 11.427 1.00 66.88 90 LEU A C 1
ATOM 737 O O . LEU A 1 90 ? -9.151 -7.092 12.290 1.00 66.88 90 LEU A O 1
ATOM 741 N N . SER A 1 91 ? -8.887 -7.973 10.238 1.00 61.53 91 SER A N 1
ATOM 742 C CA . SER A 1 91 ? -10.291 -7.842 9.818 1.00 61.53 91 SER A CA 1
ATOM 743 C C . SER A 1 91 ? -11.234 -8.811 10.539 1.00 61.53 91 SER A C 1
ATOM 745 O O . SER A 1 91 ? -12.340 -8.426 10.905 1.00 61.53 91 SER A O 1
ATOM 747 N N . VAL A 1 92 ? -10.787 -10.044 10.815 1.00 53.56 92 VAL A N 1
ATOM 748 C CA . VAL A 1 92 ? -11.592 -11.078 11.497 1.00 53.56 92 VAL A CA 1
ATOM 749 C C . VAL A 1 92 ? -11.878 -10.699 12.951 1.00 53.56 92 VAL A C 1
ATOM 751 O O . VAL A 1 92 ? -12.924 -11.057 13.489 1.00 53.56 92 VAL A O 1
ATOM 754 N N . ALA A 1 93 ? -10.973 -9.953 13.587 1.00 52.44 93 ALA A N 1
ATOM 755 C CA . ALA A 1 93 ? -11.171 -9.470 14.948 1.00 52.44 93 ALA A CA 1
ATOM 756 C C . ALA A 1 93 ? -12.225 -8.350 15.036 1.00 52.44 93 ALA A C 1
ATOM 758 O O . ALA A 1 93 ? -12.805 -8.152 16.102 1.00 52.44 93 ALA A O 1
ATOM 759 N N . ASP A 1 94 ? -12.471 -7.616 13.944 1.00 58.31 94 ASP A N 1
ATOM 760 C CA . ASP A 1 94 ? -13.331 -6.435 13.958 1.00 58.31 94 ASP A CA 1
ATOM 761 C C . ASP A 1 94 ? -13.896 -6.144 12.552 1.00 58.31 94 ASP A C 1
ATOM 763 O O . ASP A 1 94 ? -13.312 -5.401 11.759 1.00 58.31 94 ASP A O 1
ATOM 767 N N . ASN A 1 95 ? -15.080 -6.697 12.246 1.00 58.66 95 ASN A N 1
ATOM 768 C CA . ASN A 1 95 ? -15.805 -6.577 10.960 1.00 58.66 95 ASN A CA 1
ATOM 769 C C . ASN A 1 95 ? -16.175 -5.129 10.538 1.00 58.66 95 ASN A C 1
ATOM 771 O O . ASN A 1 95 ? -17.011 -4.921 9.657 1.00 58.66 95 ASN A O 1
ATOM 775 N N . LYS A 1 96 ? -15.620 -4.105 11.190 1.00 66.06 96 LYS A N 1
ATOM 776 C CA . LYS A 1 96 ? -15.935 -2.685 10.992 1.00 66.06 96 LYS A CA 1
ATOM 777 C C . LYS A 1 96 ? -14.785 -1.872 10.406 1.00 66.06 96 LYS A C 1
ATOM 779 O O . LYS A 1 96 ? -14.982 -0.692 10.119 1.00 66.06 96 LYS A O 1
ATOM 784 N N . ILE A 1 97 ? -13.602 -2.460 10.238 1.00 73.56 97 ILE A N 1
ATOM 785 C CA . ILE A 1 97 ? -12.420 -1.722 9.790 1.00 73.56 97 ILE A CA 1
ATOM 786 C C . ILE A 1 97 ? -12.153 -2.037 8.326 1.00 73.56 97 ILE A C 1
ATOM 788 O O . ILE A 1 97 ? -11.846 -3.169 7.961 1.00 73.56 97 ILE A O 1
ATOM 792 N N . LYS A 1 98 ? -12.269 -1.005 7.489 1.00 80.88 98 LYS A N 1
ATOM 793 C CA . LYS A 1 98 ? -11.870 -1.064 6.083 1.00 80.88 98 LYS A CA 1
ATOM 794 C C . LYS A 1 98 ? -10.449 -0.539 5.934 1.00 80.88 98 LYS A C 1
ATOM 796 O O . LYS A 1 98 ? -10.014 0.305 6.712 1.00 80.88 98 LYS A O 1
ATOM 801 N N . TYR A 1 99 ? -9.731 -0.979 4.913 1.00 82.94 99 TYR A N 1
ATOM 802 C CA . TYR A 1 99 ? -8.348 -0.585 4.665 1.00 82.94 99 TYR A CA 1
ATOM 803 C C . TYR A 1 99 ? -8.207 -0.012 3.264 1.00 82.94 99 TYR A C 1
ATOM 805 O O . TYR A 1 99 ? -8.532 -0.675 2.286 1.00 82.94 99 TYR A O 1
ATOM 813 N N . LEU A 1 100 ? -7.676 1.204 3.152 1.00 87.25 100 LEU A N 1
ATOM 814 C CA . LEU A 1 100 ? -7.172 1.715 1.882 1.00 87.25 100 LEU A CA 1
ATOM 815 C C . LEU A 1 100 ? -5.752 1.202 1.686 1.00 87.25 100 LEU A C 1
ATOM 817 O O . LEU A 1 100 ? -4.864 1.549 2.465 1.00 87.25 100 LEU A O 1
ATOM 821 N N . VAL A 1 101 ? -5.532 0.409 0.644 1.00 89.31 101 VAL A N 1
ATOM 822 C CA . VAL A 1 101 ? -4.200 -0.046 0.253 1.00 89.31 101 VAL A CA 1
ATOM 823 C C . VAL A 1 101 ? -3.816 0.622 -1.055 1.00 89.31 101 VAL A C 1
ATOM 825 O O . VAL A 1 101 ? -4.421 0.382 -2.097 1.00 89.31 101 VAL A O 1
ATOM 828 N N . ILE A 1 102 ? -2.782 1.452 -1.003 1.00 92.62 102 ILE A N 1
ATOM 829 C CA . ILE A 1 102 ? -2.204 2.096 -2.177 1.00 92.62 102 ILE A CA 1
ATOM 830 C C . ILE A 1 102 ? -0.990 1.275 -2.595 1.00 92.62 102 ILE A C 1
ATOM 832 O O . ILE A 1 102 ? -0.016 1.182 -1.846 1.00 92.62 102 ILE A O 1
ATOM 836 N N . ILE A 1 103 ? -1.056 0.681 -3.784 1.00 93.81 103 ILE A N 1
ATOM 837 C CA . ILE A 1 103 ? 0.070 0.006 -4.429 1.00 93.81 103 ILE A CA 1
ATOM 838 C C . ILE A 1 103 ? 0.642 0.985 -5.444 1.00 93.81 103 ILE A C 1
ATOM 840 O O . ILE A 1 103 ? 0.054 1.227 -6.499 1.00 93.81 103 ILE A O 1
ATOM 844 N N . GLU A 1 104 ? 1.793 1.552 -5.122 1.00 93.75 104 GLU A N 1
ATOM 845 C CA . GLU A 1 104 ? 2.467 2.540 -5.950 1.00 93.75 104 GLU A CA 1
ATOM 846 C C . GLU A 1 104 ? 3.710 1.923 -6.594 1.00 93.75 104 GLU A C 1
ATOM 848 O O . GLU A 1 104 ? 4.592 1.382 -5.922 1.00 93.75 104 GLU A O 1
ATOM 853 N N . GLY A 1 105 ? 3.798 2.010 -7.918 1.00 93.00 105 GLY A N 1
ATOM 854 C CA . GLY A 1 105 ? 5.013 1.688 -8.652 1.00 93.00 105 GLY A CA 1
ATOM 855 C C . GLY A 1 105 ? 5.879 2.928 -8.816 1.00 93.00 105 GLY A C 1
ATOM 856 O O . GLY A 1 105 ? 5.373 4.023 -9.060 1.00 93.00 105 GLY A O 1
ATOM 857 N N . MET A 1 106 ? 7.196 2.746 -8.729 1.00 90.94 106 MET A N 1
ATOM 858 C CA . MET A 1 106 ? 8.174 3.807 -8.955 1.00 90.94 106 MET A CA 1
ATOM 859 C C . MET A 1 106 ? 9.102 3.495 -10.132 1.00 90.94 106 MET A C 1
ATOM 861 O O . MET A 1 106 ? 9.354 2.340 -10.513 1.00 90.94 106 MET A O 1
ATOM 865 N N . ALA A 1 107 ? 9.635 4.560 -10.719 1.00 91.31 107 ALA A N 1
ATOM 866 C CA . ALA A 1 107 ? 10.678 4.519 -11.722 1.00 91.31 107 ALA A CA 1
ATOM 867 C C . ALA A 1 107 ? 11.915 5.313 -11.281 1.00 91.31 107 ALA A C 1
ATOM 869 O O . ALA A 1 107 ? 11.854 6.287 -10.521 1.00 91.31 107 ALA A O 1
ATOM 870 N N . ALA A 1 108 ? 13.056 4.870 -11.801 1.00 90.62 108 ALA A N 1
ATOM 871 C CA . ALA A 1 108 ? 14.310 5.586 -11.682 1.00 90.62 108 ALA A CA 1
ATOM 872 C C . ALA A 1 108 ? 14.444 6.610 -12.811 1.00 90.62 108 ALA A C 1
ATOM 874 O O . ALA A 1 108 ? 13.977 6.377 -13.929 1.00 90.62 108 ALA A O 1
ATOM 875 N N . ARG A 1 109 ? 15.120 7.714 -12.514 1.00 91.00 109 ARG A N 1
ATOM 876 C CA . ARG A 1 109 ? 15.588 8.683 -13.502 1.00 91.00 109 ARG A CA 1
ATOM 877 C C . ARG A 1 109 ? 16.689 8.081 -14.359 1.00 91.00 109 ARG A C 1
ATOM 879 O O . ARG A 1 109 ? 17.422 7.181 -13.945 1.00 91.00 109 ARG A O 1
ATOM 886 N N . TYR A 1 110 ? 16.845 8.645 -15.546 1.00 89.19 110 TYR A N 1
ATOM 887 C CA . TYR A 1 110 ? 18.014 8.402 -16.374 1.00 89.19 110 TYR A CA 1
ATOM 888 C C . TYR A 1 110 ? 19.241 9.026 -15.707 1.00 89.19 110 TYR A C 1
ATOM 890 O O . TYR A 1 110 ? 19.283 10.241 -15.507 1.00 89.19 110 TYR A O 1
ATOM 898 N N . ASN A 1 111 ? 20.220 8.191 -15.354 1.00 86.69 111 ASN A N 1
ATOM 899 C CA . ASN A 1 111 ? 21.477 8.645 -14.753 1.00 86.69 111 ASN A CA 1
ATOM 900 C C . ASN A 1 111 ? 22.618 8.771 -15.778 1.00 86.69 111 ASN A C 1
ATOM 902 O O . ASN A 1 111 ? 23.595 9.469 -15.530 1.00 86.69 111 ASN A O 1
ATOM 906 N N . ASP A 1 112 ? 22.484 8.128 -16.942 1.00 87.00 112 ASP A N 1
ATOM 907 C CA . ASP A 1 112 ? 23.421 8.284 -18.056 1.00 87.00 112 ASP A CA 1
ATOM 908 C C . ASP A 1 112 ? 23.417 9.752 -18.536 1.00 87.00 112 ASP A C 1
ATOM 910 O O . ASP A 1 112 ? 22.347 10.257 -18.908 1.00 87.00 112 ASP A O 1
ATOM 914 N N . PRO A 1 113 ? 24.575 10.448 -18.551 1.00 89.00 113 PRO A N 1
ATOM 915 C CA . PRO A 1 113 ? 24.676 11.831 -19.011 1.00 89.00 113 PRO A CA 1
ATOM 916 C C . PRO A 1 113 ? 24.073 12.065 -20.400 1.00 89.00 113 PRO A C 1
ATOM 918 O O . PRO A 1 113 ? 23.421 13.087 -20.614 1.00 89.00 113 PRO A O 1
ATOM 921 N N . SER A 1 114 ? 24.208 11.102 -21.317 1.00 91.88 114 SER A N 1
ATOM 922 C CA . SER A 1 114 ? 23.674 11.187 -22.684 1.00 91.88 114 SER A CA 1
ATOM 923 C C . SER A 1 114 ? 22.143 11.112 -22.747 1.00 91.88 114 SER A C 1
ATOM 925 O O . SER A 1 114 ? 21.529 11.510 -23.737 1.00 91.88 114 SER A O 1
ATOM 927 N N . GLN A 1 115 ? 21.506 10.623 -21.681 1.00 91.50 115 GLN A N 1
ATOM 928 C CA . GLN A 1 115 ? 20.060 10.409 -21.595 1.00 91.50 115 GLN A CA 1
ATOM 929 C C . GLN A 1 115 ? 19.384 11.300 -20.553 1.00 91.50 115 GLN A C 1
ATOM 931 O O . GLN A 1 115 ? 18.160 11.291 -20.443 1.00 91.50 115 GLN A O 1
ATOM 936 N N . LYS A 1 116 ? 20.153 12.089 -19.794 1.00 91.94 116 LYS A N 1
ATOM 937 C CA . LYS A 1 116 ? 19.646 12.888 -18.671 1.00 91.94 116 LYS A CA 1
ATOM 938 C C . LYS A 1 116 ? 18.597 13.921 -19.093 1.00 91.94 116 LYS A C 1
ATOM 940 O O . LYS A 1 116 ? 17.715 14.228 -18.294 1.00 91.94 116 LYS A O 1
ATOM 945 N N . TRP A 1 117 ? 18.651 14.388 -20.344 1.00 93.62 117 TRP A N 1
ATOM 946 C CA . TRP A 1 117 ? 17.654 15.284 -20.944 1.00 93.62 117 TRP A CA 1
ATOM 947 C C . TRP A 1 117 ? 16.228 14.711 -20.887 1.00 93.62 117 TRP A C 1
ATOM 949 O O . TRP A 1 117 ? 15.278 15.462 -20.688 1.00 93.62 117 TRP A O 1
ATOM 959 N N . LYS A 1 118 ? 16.075 13.379 -20.935 1.00 93.69 118 LYS A N 1
ATOM 960 C CA . LYS A 1 118 ? 14.777 12.689 -20.833 1.00 93.69 118 LYS A CA 1
ATOM 961 C C . LYS A 1 118 ? 14.075 12.922 -19.499 1.00 93.69 118 LYS A C 1
ATOM 963 O O . LYS A 1 118 ? 12.861 12.808 -19.419 1.00 93.69 118 LYS A O 1
ATOM 968 N N . ASN A 1 119 ? 14.820 13.253 -18.443 1.00 91.75 119 ASN A N 1
ATOM 969 C CA . ASN A 1 119 ? 14.226 13.555 -17.140 1.00 91.75 119 ASN A CA 1
ATOM 970 C C . ASN A 1 119 ? 13.488 14.906 -17.119 1.00 91.75 119 ASN A C 1
ATOM 972 O O . ASN A 1 119 ? 12.768 15.179 -16.159 1.00 91.75 119 ASN A O 1
ATOM 976 N N . SER A 1 120 ? 13.705 15.751 -18.131 1.00 94.19 120 SER A N 1
ATOM 977 C CA . SER A 1 120 ? 13.093 17.076 -18.286 1.00 94.19 120 SER A CA 1
ATOM 978 C C . SER A 1 120 ? 12.174 17.165 -19.505 1.00 94.19 120 SER A C 1
ATOM 980 O O . SER A 1 120 ? 11.527 18.189 -19.699 1.00 94.19 120 SER A O 1
ATOM 982 N N . ASP A 1 121 ? 12.113 16.108 -20.312 1.00 96.06 121 ASP A N 1
ATOM 983 C CA . ASP A 1 121 ? 11.261 16.031 -21.490 1.00 96.06 121 ASP A CA 1
ATOM 984 C C . ASP A 1 121 ? 9.827 15.618 -21.088 1.00 96.06 121 ASP A C 1
ATOM 986 O O . ASP A 1 121 ? 9.660 14.572 -20.447 1.00 96.06 121 ASP A O 1
ATOM 990 N N . PRO A 1 122 ? 8.789 16.408 -21.433 1.00 95.62 122 PRO A N 1
ATOM 991 C CA . PRO A 1 122 ? 7.408 16.127 -21.036 1.00 95.62 122 PRO A CA 1
ATOM 992 C C . PRO A 1 122 ? 6.887 14.759 -21.492 1.00 95.62 122 PRO A C 1
ATOM 994 O O . PRO A 1 122 ? 6.213 14.075 -20.719 1.00 95.62 122 PRO A O 1
ATOM 997 N N . ASP A 1 123 ? 7.244 14.313 -22.697 1.00 96.00 123 ASP A N 1
ATOM 998 C CA . ASP A 1 123 ? 6.776 13.035 -23.235 1.00 96.00 123 ASP A CA 1
ATOM 999 C C . ASP A 1 123 ? 7.408 11.859 -22.488 1.00 96.00 123 ASP A C 1
ATOM 1001 O O . ASP A 1 123 ? 6.754 10.846 -22.219 1.00 96.00 123 ASP A O 1
ATOM 1005 N N . TYR A 1 124 ? 8.688 11.969 -22.126 1.00 94.56 124 TYR A N 1
ATOM 1006 C CA . TYR A 1 124 ? 9.353 10.955 -21.305 1.00 94.56 124 TYR A CA 1
ATOM 1007 C C . TYR A 1 124 ? 8.834 10.936 -19.868 1.00 94.56 124 TYR A C 1
ATOM 1009 O O . TYR A 1 124 ? 8.711 9.852 -19.286 1.00 94.56 124 TYR A O 1
ATOM 1017 N N . ILE A 1 125 ? 8.497 12.096 -19.302 1.00 93.88 125 ILE A N 1
ATOM 1018 C CA . ILE A 1 125 ? 7.866 12.191 -17.981 1.00 93.88 125 ILE A CA 1
ATOM 1019 C C . ILE A 1 125 ? 6.522 11.452 -17.996 1.00 93.88 125 ILE A C 1
ATOM 1021 O O . ILE A 1 125 ? 6.303 10.571 -17.160 1.00 93.88 125 ILE A O 1
ATOM 1025 N N . GLU A 1 126 ? 5.669 11.725 -18.983 1.00 95.12 126 GLU A N 1
ATOM 1026 C CA . GLU A 1 126 ? 4.350 11.095 -19.111 1.00 95.12 126 GLU A CA 1
ATOM 1027 C C . GLU A 1 126 ? 4.451 9.574 -19.295 1.00 95.12 126 GLU A C 1
ATOM 1029 O O . GLU A 1 126 ? 3.812 8.788 -18.587 1.00 95.12 126 GLU A O 1
ATOM 1034 N N . ARG A 1 127 ? 5.351 9.117 -20.175 1.00 94.75 127 ARG A N 1
ATOM 1035 C CA . ARG A 1 127 ? 5.632 7.679 -20.349 1.00 94.75 127 ARG A CA 1
ATOM 1036 C C . ARG A 1 127 ? 6.095 7.019 -19.056 1.00 94.75 127 ARG A C 1
ATOM 1038 O O . ARG A 1 127 ? 5.812 5.842 -18.835 1.00 94.75 127 ARG A O 1
ATOM 1045 N N . THR A 1 128 ? 6.802 7.751 -18.203 1.00 94.31 128 THR A N 1
ATOM 1046 C CA . THR A 1 128 ? 7.291 7.232 -16.925 1.00 94.31 128 THR A CA 1
ATOM 1047 C C . THR A 1 128 ? 6.167 7.111 -15.903 1.00 94.31 128 THR A C 1
ATOM 1049 O O . THR A 1 128 ? 6.115 6.093 -15.207 1.00 94.31 128 THR A O 1
ATOM 1052 N N . TYR A 1 129 ? 5.233 8.066 -15.842 1.00 95.75 129 TYR A N 1
ATOM 1053 C CA . TYR A 1 129 ? 4.016 7.906 -15.039 1.00 95.75 129 TYR A CA 1
ATOM 1054 C C . TYR A 1 129 ? 3.260 6.646 -15.454 1.00 95.75 129 TYR A C 1
ATOM 1056 O O . TYR A 1 129 ? 3.030 5.767 -14.617 1.00 95.75 129 TYR A O 1
ATOM 1064 N N . LYS A 1 130 ? 3.012 6.477 -16.756 1.00 96.44 130 LYS A N 1
ATOM 1065 C CA . LYS A 1 130 ? 2.376 5.269 -17.295 1.00 96.44 130 LYS A CA 1
ATOM 1066 C C . LYS A 1 130 ? 3.131 3.987 -16.940 1.00 96.44 130 LYS A C 1
ATOM 1068 O O . LYS A 1 130 ? 2.536 3.061 -16.402 1.00 96.44 130 LYS A O 1
ATOM 1073 N N . LEU A 1 131 ? 4.447 3.948 -17.157 1.00 95.06 131 LEU A N 1
ATOM 1074 C CA . LEU A 1 131 ? 5.286 2.792 -16.819 1.00 95.06 131 LEU A CA 1
ATOM 1075 C C . LEU A 1 131 ? 5.189 2.430 -15.334 1.00 95.06 131 LEU A C 1
ATOM 1077 O O . LEU A 1 131 ? 5.120 1.257 -14.971 1.00 95.06 131 LEU A O 1
ATOM 1081 N N . SER A 1 132 ? 5.230 3.435 -14.466 1.00 95.25 132 SER A N 1
ATOM 1082 C CA . SER A 1 132 ? 5.172 3.237 -13.022 1.00 95.25 132 SER A CA 1
ATOM 1083 C C . SER A 1 132 ? 3.802 2.714 -12.568 1.00 95.25 132 SER A C 1
ATOM 1085 O O . SER A 1 132 ? 3.747 1.792 -11.756 1.00 95.25 132 SER A O 1
ATOM 1087 N N . TYR A 1 133 ? 2.713 3.183 -13.182 1.00 97.00 133 TYR A N 1
ATOM 1088 C CA . TYR A 1 133 ? 1.373 2.629 -12.985 1.00 97.00 133 TYR A CA 1
ATOM 1089 C C . TYR A 1 133 ? 1.276 1.180 -13.489 1.00 97.00 133 TYR A C 1
ATOM 1091 O O . TYR A 1 133 ? 0.806 0.297 -12.770 1.00 97.00 133 TYR A O 1
ATOM 1099 N N . ASP A 1 134 ? 1.790 0.901 -14.690 1.00 96.88 134 ASP A N 1
ATOM 1100 C CA . ASP A 1 134 ? 1.773 -0.443 -15.278 1.00 96.88 134 ASP A CA 1
ATOM 1101 C C . ASP A 1 134 ? 2.550 -1.451 -14.418 1.00 96.88 134 ASP A C 1
ATOM 1103 O O . ASP A 1 134 ? 2.169 -2.618 -14.325 1.00 96.88 134 ASP A O 1
ATOM 1107 N N . ARG A 1 135 ? 3.606 -1.009 -13.724 1.00 94.62 135 ARG A N 1
ATOM 1108 C CA . ARG A 1 135 ? 4.317 -1.824 -12.727 1.00 94.62 135 ARG A CA 1
ATOM 1109 C C . ARG A 1 135 ? 3.436 -2.157 -11.530 1.00 94.62 135 ARG A C 1
ATOM 1111 O O . ARG A 1 135 ? 3.383 -3.325 -11.146 1.00 94.62 135 ARG A O 1
ATOM 1118 N N . ALA A 1 136 ? 2.759 -1.169 -10.944 1.00 95.94 136 ALA A N 1
ATOM 1119 C CA . ALA A 1 136 ? 1.838 -1.397 -9.827 1.00 95.94 136 ALA A CA 1
ATOM 1120 C C . ALA A 1 136 ? 0.735 -2.391 -10.216 1.00 95.94 136 ALA A C 1
ATOM 1122 O O . ALA A 1 136 ? 0.478 -3.365 -9.506 1.00 95.94 136 ALA A O 1
ATOM 1123 N N . LYS A 1 137 ? 0.157 -2.202 -11.406 1.00 96.88 137 LYS A N 1
ATOM 1124 C CA . LYS A 1 137 ? -0.825 -3.118 -11.988 1.00 96.88 137 LYS A CA 1
ATOM 1125 C C . LYS A 1 137 ? -0.264 -4.526 -12.177 1.00 96.88 137 LYS A C 1
ATOM 1127 O O . LYS A 1 137 ? -0.933 -5.490 -11.815 1.00 96.88 137 LYS A O 1
ATOM 1132 N N . ALA A 1 138 ? 0.960 -4.659 -12.686 1.00 95.44 138 ALA A N 1
ATOM 1133 C CA . ALA A 1 138 ? 1.604 -5.958 -12.860 1.00 95.44 138 ALA A CA 1
ATOM 1134 C C . ALA A 1 138 ? 1.809 -6.693 -11.526 1.00 95.44 138 ALA A C 1
ATOM 1136 O O . ALA A 1 138 ? 1.628 -7.909 -11.477 1.00 95.44 138 ALA A O 1
ATOM 1137 N N . LEU A 1 139 ? 2.153 -5.981 -10.445 1.00 95.06 139 LEU A N 1
ATOM 1138 C CA . LEU A 1 139 ? 2.263 -6.568 -9.104 1.00 95.06 139 LEU A CA 1
ATOM 1139 C C . LEU A 1 139 ? 0.916 -7.077 -8.602 1.00 95.06 139 LEU A C 1
ATOM 1141 O O . LEU A 1 139 ? 0.817 -8.224 -8.169 1.00 95.06 139 LEU A O 1
ATOM 1145 N N . PHE A 1 140 ? -0.119 -6.249 -8.711 1.00 95.56 140 PHE A N 1
ATOM 1146 C CA . PHE A 1 140 ? -1.464 -6.615 -8.285 1.00 95.56 140 PHE A CA 1
ATOM 1147 C C . PHE A 1 140 ? -1.991 -7.843 -9.042 1.00 95.56 140 PHE A C 1
ATOM 1149 O O . PHE A 1 140 ? -2.420 -8.820 -8.429 1.00 95.56 140 PHE A O 1
ATOM 1156 N N . GLN A 1 141 ? -1.861 -7.854 -10.371 1.00 95.94 141 GLN A N 1
ATOM 1157 C CA . GLN A 1 141 ? -2.241 -9.001 -11.202 1.00 95.94 141 GLN A CA 1
ATOM 1158 C C . GLN A 1 141 ? -1.403 -10.246 -10.894 1.00 95.94 141 GLN A C 1
ATOM 1160 O O . GLN A 1 141 ? -1.915 -11.365 -10.909 1.00 95.94 141 GLN A O 1
ATOM 1165 N N . PHE A 1 142 ? -0.113 -10.071 -10.597 1.00 95.75 142 PHE A N 1
ATOM 1166 C CA . PHE A 1 142 ? 0.743 -11.173 -10.178 1.00 95.75 142 PHE A CA 1
ATOM 1167 C C . PHE A 1 142 ? 0.240 -11.807 -8.878 1.00 95.75 142 PHE A C 1
ATOM 1169 O O . PHE A 1 142 ? 0.120 -13.030 -8.823 1.00 95.75 142 PHE A O 1
ATOM 1176 N N . TRP A 1 143 ? -0.113 -11.012 -7.868 1.00 95.44 143 TRP A N 1
ATOM 1177 C CA . TRP A 1 143 ? -0.703 -11.520 -6.628 1.00 95.44 143 TRP A CA 1
ATOM 1178 C C . TRP A 1 143 ? -2.023 -12.255 -6.863 1.00 95.44 143 TRP A C 1
ATOM 1180 O O . TRP A 1 143 ? -2.153 -13.397 -6.417 1.00 95.44 143 TRP A O 1
ATOM 1190 N N . GLN A 1 144 ? -2.934 -11.692 -7.663 1.00 94.75 144 GLN A N 1
ATOM 1191 C CA . GLN A 1 144 ? -4.185 -12.367 -8.035 1.00 94.75 144 GLN A CA 1
ATOM 1192 C C . GLN A 1 144 ? -3.929 -13.713 -8.726 1.00 94.75 144 GLN A C 1
ATOM 1194 O O . GLN A 1 144 ? -4.527 -14.725 -8.368 1.00 94.75 144 GLN A O 1
ATOM 1199 N N . SER A 1 145 ? -2.968 -13.768 -9.656 1.00 96.25 145 SER A N 1
ATOM 1200 C CA . SER A 1 145 ? -2.587 -15.015 -10.343 1.00 96.25 145 SER A CA 1
ATOM 1201 C C . SER A 1 145 ? -2.003 -16.085 -9.411 1.00 96.25 145 SER A C 1
ATOM 1203 O O . SER A 1 145 ? -1.878 -17.247 -9.795 1.00 96.25 145 SER A O 1
ATOM 1205 N N . LYS A 1 146 ? -1.608 -15.697 -8.193 1.00 96.56 146 LYS A N 1
ATOM 1206 C CA . LYS A 1 146 ? -1.090 -16.577 -7.140 1.00 96.56 146 LYS A CA 1
ATOM 1207 C C . LYS A 1 146 ? -2.120 -16.896 -6.058 1.00 96.56 146 LYS A C 1
ATOM 1209 O O . LYS A 1 146 ? -1.752 -17.510 -5.062 1.00 96.56 146 LYS A O 1
ATOM 1214 N N . GLY A 1 147 ? -3.381 -16.515 -6.258 1.00 93.50 147 GLY A N 1
ATOM 1215 C CA . GLY A 1 147 ? -4.457 -16.760 -5.302 1.00 93.50 147 GLY A CA 1
ATOM 1216 C C . GLY A 1 147 ? -4.439 -15.822 -4.094 1.00 93.50 147 GLY A C 1
ATOM 1217 O O . GLY A 1 147 ? -5.080 -16.119 -3.092 1.00 93.50 147 GLY A O 1
ATOM 1218 N N . ILE A 1 148 ? -3.694 -14.714 -4.162 1.00 92.75 148 ILE A N 1
ATOM 1219 C CA . ILE A 1 148 ? -3.720 -13.671 -3.136 1.00 92.75 148 ILE A CA 1
ATOM 1220 C C . ILE A 1 148 ? -4.798 -12.672 -3.544 1.00 92.75 148 ILE A C 1
ATOM 1222 O O . ILE A 1 148 ? -4.623 -11.908 -4.498 1.00 92.75 148 ILE A O 1
ATOM 1226 N N . PHE A 1 149 ? -5.914 -12.710 -2.825 1.00 87.44 149 PHE A N 1
ATOM 1227 C CA . PHE A 1 149 ? -7.062 -11.844 -3.054 1.00 87.44 149 PHE A CA 1
ATOM 1228 C C . PHE A 1 149 ? -7.247 -10.890 -1.878 1.00 87.44 149 PHE A C 1
ATOM 1230 O O . PHE A 1 149 ? -6.979 -11.231 -0.727 1.00 87.44 149 PHE A O 1
ATOM 1237 N N . PHE A 1 150 ? -7.710 -9.688 -2.199 1.00 84.56 150 PHE A N 1
ATOM 1238 C CA . PHE A 1 150 ? -8.077 -8.664 -1.234 1.00 84.56 150 PHE A CA 1
ATOM 1239 C C . PHE A 1 150 ? -9.595 -8.528 -1.317 1.00 84.56 150 PHE A C 1
ATOM 1241 O O . PHE A 1 150 ? -10.101 -8.116 -2.358 1.00 84.56 150 PHE A O 1
ATOM 1248 N N . ASP A 1 151 ? -10.303 -8.959 -0.272 1.00 84.69 151 ASP A N 1
ATOM 1249 C CA . ASP A 1 151 ? -11.765 -8.877 -0.203 1.00 84.69 151 ASP A CA 1
ATOM 1250 C C . ASP A 1 151 ? -12.209 -7.414 -0.320 1.00 84.69 151 ASP A C 1
ATOM 1252 O O . ASP A 1 151 ? -11.851 -6.587 0.511 1.00 84.69 151 ASP A O 1
ATOM 1256 N N . GLU A 1 152 ? -13.000 -7.087 -1.336 1.00 85.31 152 GLU A N 1
ATOM 1257 C CA . GLU A 1 152 ? -13.489 -5.727 -1.594 1.00 85.31 152 GLU A CA 1
ATOM 1258 C C . GLU A 1 152 ? -14.338 -5.143 -0.451 1.00 85.31 152 GLU A C 1
ATOM 1260 O O . GLU A 1 152 ? -14.480 -3.924 -0.330 1.00 85.31 152 GLU A O 1
ATOM 1265 N N . ASN A 1 153 ? -14.868 -5.989 0.437 1.00 82.81 153 ASN A N 1
ATOM 1266 C CA . ASN A 1 153 ? -15.586 -5.541 1.628 1.00 82.81 153 ASN A CA 1
ATOM 1267 C C . ASN A 1 153 ? -14.649 -5.005 2.716 1.00 82.81 153 ASN A C 1
ATOM 1269 O O . ASN A 1 153 ? -15.053 -4.153 3.513 1.00 82.81 153 ASN A O 1
ATOM 1273 N N . VAL A 1 154 ? -13.404 -5.483 2.729 1.00 81.19 154 VAL A N 1
ATOM 1274 C CA . VAL A 1 154 ? -12.367 -5.145 3.713 1.00 81.19 154 VAL A CA 1
ATOM 1275 C C . VAL A 1 154 ? -11.357 -4.164 3.123 1.00 81.19 154 VAL A C 1
ATOM 1277 O O . VAL A 1 154 ? -10.903 -3.251 3.810 1.00 81.19 154 VAL A O 1
ATOM 1280 N N . PHE A 1 155 ? -11.019 -4.312 1.846 1.00 85.25 155 PHE A N 1
ATOM 1281 C CA . PHE A 1 155 ? -9.945 -3.592 1.181 1.00 85.25 155 PHE A CA 1
ATOM 1282 C C . PHE A 1 155 ? -10.463 -2.706 0.056 1.00 85.25 155 PHE A C 1
ATOM 1284 O O . PHE A 1 155 ? -11.128 -3.152 -0.873 1.00 85.25 155 PHE A O 1
ATOM 1291 N N . GLU A 1 156 ? -10.023 -1.458 0.073 1.00 89.50 156 GLU A N 1
ATOM 1292 C CA . GLU A 1 156 ? -10.065 -0.565 -1.072 1.00 89.50 156 GLU A CA 1
ATOM 1293 C C . GLU A 1 156 ? -8.660 -0.495 -1.670 1.00 89.50 156 GLU A C 1
ATOM 1295 O O . GLU A 1 156 ? -7.748 0.069 -1.064 1.00 89.50 156 GLU A O 1
ATOM 1300 N N . ILE A 1 157 ? -8.462 -1.104 -2.840 1.00 92.56 157 ILE A N 1
ATOM 1301 C CA . ILE A 1 157 ? -7.161 -1.122 -3.516 1.00 92.56 157 ILE A CA 1
ATOM 1302 C C . ILE A 1 157 ? -7.077 0.033 -4.515 1.00 92.56 157 ILE A C 1
ATOM 1304 O O . ILE A 1 157 ? -7.883 0.127 -5.440 1.00 92.56 157 ILE A O 1
ATOM 1308 N N . VAL A 1 158 ? -6.046 0.866 -4.383 1.00 95.88 158 VAL A N 1
ATOM 1309 C CA . VAL A 1 158 ? -5.709 1.925 -5.341 1.00 95.88 158 VAL A CA 1
ATOM 1310 C C . VAL A 1 158 ? -4.361 1.617 -5.978 1.00 95.88 158 VAL A C 1
ATOM 1312 O O . VAL A 1 158 ? -3.349 1.470 -5.295 1.00 95.88 158 VAL A O 1
ATOM 1315 N N . LEU A 1 159 ? -4.341 1.537 -7.307 1.00 96.81 159 LEU A N 1
ATOM 1316 C CA . LEU A 1 159 ? -3.110 1.390 -8.081 1.00 96.81 159 LEU A CA 1
ATOM 1317 C C . LEU A 1 159 ? -2.616 2.769 -8.512 1.00 96.81 159 LEU A C 1
ATOM 1319 O O . LEU A 1 159 ? -3.355 3.518 -9.151 1.00 96.81 159 LEU A O 1
ATOM 1323 N N . ALA A 1 160 ? -1.363 3.086 -8.196 1.00 95.69 160 ALA A N 1
ATOM 1324 C CA . ALA A 1 160 ? -0.763 4.384 -8.470 1.00 95.69 160 ALA A CA 1
ATOM 1325 C C . ALA A 1 160 ? 0.593 4.256 -9.178 1.00 95.69 160 ALA A C 1
ATOM 1327 O O . ALA A 1 160 ? 1.326 3.278 -9.017 1.00 95.69 160 ALA A O 1
ATOM 1328 N N . GLY A 1 161 ? 0.936 5.277 -9.957 1.00 95.19 161 GLY A N 1
ATOM 1329 C CA . GLY A 1 161 ? 2.248 5.427 -10.573 1.00 95.19 161 GLY A CA 1
ATOM 1330 C C . GLY A 1 161 ? 2.771 6.836 -10.348 1.00 95.19 161 GLY A C 1
ATOM 1331 O O . GLY A 1 161 ? 2.169 7.789 -10.829 1.00 95.19 161 GLY A O 1
ATOM 1332 N N . SER A 1 162 ? 3.884 6.980 -9.629 1.00 93.25 162 SER A N 1
ATOM 1333 C CA . SER A 1 162 ? 4.471 8.293 -9.312 1.00 93.25 162 SER A CA 1
ATOM 1334 C C . SER A 1 162 ? 5.610 8.706 -10.241 1.00 93.25 162 SER A C 1
ATOM 1336 O O . SER A 1 162 ? 6.301 9.704 -10.001 1.00 93.25 162 SER A O 1
ATOM 1338 N N . GLY A 1 163 ? 5.847 7.926 -11.297 1.00 92.81 163 GLY A N 1
ATOM 1339 C CA . GLY A 1 163 ? 6.986 8.093 -12.183 1.00 92.81 163 GLY A CA 1
ATOM 1340 C C . GLY A 1 163 ? 8.286 8.104 -11.380 1.00 92.81 163 GLY A C 1
ATOM 1341 O O . GLY A 1 163 ? 8.573 7.180 -10.617 1.00 92.81 163 GLY A O 1
ATOM 1342 N N . TRP A 1 164 ? 9.065 9.175 -11.524 1.00 90.06 164 TRP A N 1
ATOM 1343 C CA . TRP A 1 164 ? 10.271 9.430 -10.732 1.00 90.06 164 TRP A CA 1
ATOM 1344 C C . TRP A 1 164 ? 10.142 10.633 -9.780 1.00 90.06 164 TRP A C 1
ATOM 1346 O O . TRP A 1 164 ? 11.148 11.251 -9.418 1.00 90.06 164 TRP A O 1
ATOM 1356 N N . TYR A 1 165 ? 8.917 10.990 -9.386 1.00 86.81 165 TYR A N 1
ATOM 1357 C CA . TYR A 1 165 ? 8.631 12.101 -8.465 1.00 86.81 165 TYR A CA 1
ATOM 1358 C C . TYR A 1 165 ? 8.058 11.660 -7.112 1.00 86.81 165 TYR A C 1
ATOM 1360 O O . TYR A 1 165 ? 7.822 12.516 -6.264 1.00 86.81 165 TYR A O 1
ATOM 1368 N N . GLY A 1 166 ? 7.873 10.355 -6.870 1.00 80.56 166 GLY A N 1
ATOM 1369 C CA . GLY A 1 166 ? 7.415 9.861 -5.566 1.00 80.56 166 GLY A CA 1
ATOM 1370 C C . GLY A 1 166 ? 8.307 10.328 -4.407 1.00 80.56 166 GLY A C 1
ATOM 1371 O O . GLY A 1 166 ? 9.486 10.625 -4.592 1.00 80.56 166 GLY A O 1
ATOM 1372 N N . ALA A 1 167 ? 7.757 10.424 -3.200 1.00 79.19 167 ALA A N 1
ATOM 1373 C CA . ALA A 1 167 ? 8.505 10.878 -2.026 1.00 79.19 167 ALA A CA 1
ATOM 1374 C C . ALA A 1 167 ? 9.482 9.798 -1.498 1.00 79.19 167 ALA A C 1
ATOM 1376 O O . ALA A 1 167 ? 9.376 8.617 -1.829 1.00 79.19 167 ALA A O 1
ATOM 1377 N N . GLY A 1 168 ? 10.435 10.186 -0.639 1.00 80.81 168 GLY A N 1
ATOM 1378 C CA . GLY A 1 168 ? 11.379 9.241 -0.008 1.00 80.81 168 GLY A CA 1
ATOM 1379 C C . GLY A 1 168 ? 12.328 8.557 -1.001 1.00 80.81 168 GLY A C 1
ATOM 1380 O O . GLY A 1 168 ? 12.607 7.365 -0.900 1.00 80.81 168 GLY A O 1
ATOM 1381 N N . ARG A 1 169 ? 12.768 9.283 -2.030 1.00 87.94 169 ARG A N 1
ATOM 1382 C CA . ARG A 1 169 ? 13.639 8.749 -3.085 1.00 87.94 169 ARG A CA 1
ATOM 1383 C C . ARG A 1 169 ? 15.069 8.559 -2.605 1.00 87.94 169 ARG A C 1
ATOM 1385 O O . ARG A 1 169 ? 15.609 9.419 -1.912 1.00 87.94 169 ARG A O 1
ATOM 1392 N N . TYR A 1 170 ? 15.686 7.486 -3.088 1.00 86.94 170 TYR A N 1
ATOM 1393 C CA . TYR A 1 170 ? 17.135 7.347 -3.086 1.00 86.94 170 TYR A CA 1
ATOM 1394 C C . TYR A 1 170 ? 17.728 8.386 -4.039 1.00 86.94 170 TYR A C 1
ATOM 1396 O O . TYR A 1 170 ? 17.158 8.647 -5.103 1.00 86.94 170 TYR A O 1
ATOM 1404 N N . LYS A 1 171 ? 18.832 9.011 -3.634 1.00 83.62 171 LYS A N 1
ATOM 1405 C CA . LYS A 1 171 ? 19.518 10.056 -4.401 1.00 83.62 171 LYS A CA 1
ATOM 1406 C C . LYS A 1 171 ? 20.856 9.533 -4.922 1.00 83.62 171 LYS A C 1
ATOM 1408 O O . LYS A 1 171 ? 21.325 8.473 -4.513 1.00 83.62 171 LYS A O 1
ATOM 1413 N N . ASP A 1 172 ? 21.453 10.292 -5.832 1.00 80.44 172 ASP A N 1
ATOM 1414 C CA . ASP A 1 172 ? 22.824 10.086 -6.300 1.00 80.44 172 ASP A CA 1
ATOM 1415 C C . ASP A 1 172 ? 23.062 8.676 -6.877 1.00 80.44 172 ASP A C 1
ATOM 1417 O O . ASP A 1 172 ? 22.277 8.200 -7.703 1.00 80.44 172 ASP A O 1
ATOM 1421 N N . GLY A 1 173 ? 24.143 8.000 -6.471 1.00 79.38 173 GLY A N 1
ATOM 1422 C CA . GLY A 1 173 ? 24.528 6.675 -6.976 1.00 79.38 173 GLY A CA 1
ATOM 1423 C C . GLY A 1 173 ? 23.492 5.568 -6.741 1.00 79.38 173 GLY A C 1
ATOM 1424 O O . GLY A 1 173 ? 23.593 4.498 -7.336 1.00 79.38 173 GLY A O 1
ATOM 1425 N N . GLU A 1 174 ? 22.469 5.828 -5.928 1.00 85.69 174 GLU A N 1
ATOM 1426 C CA . GLU A 1 174 ? 21.414 4.877 -5.582 1.00 85.69 174 GLU A CA 1
ATOM 1427 C C . GLU A 1 174 ? 20.116 5.082 -6.378 1.00 85.69 174 GLU A C 1
ATOM 1429 O O . GLU A 1 174 ? 19.117 4.416 -6.110 1.00 85.69 174 GLU A O 1
ATOM 1434 N N . GLU A 1 175 ? 20.096 5.958 -7.390 1.00 87.62 175 GLU A N 1
ATOM 1435 C CA . GLU A 1 175 ? 18.903 6.236 -8.211 1.00 87.62 175 GLU A CA 1
ATOM 1436 C C . GLU A 1 175 ? 18.266 4.956 -8.792 1.00 87.62 175 GLU A C 1
ATOM 1438 O O . GLU A 1 175 ? 17.045 4.854 -8.909 1.00 87.62 175 GLU A O 1
ATOM 1443 N N . GLY A 1 176 ? 19.072 3.926 -9.073 1.00 86.00 176 GLY A N 1
ATOM 1444 C CA . GLY A 1 176 ? 18.593 2.614 -9.517 1.00 86.00 176 GLY A CA 1
ATOM 1445 C C . GLY A 1 176 ? 17.619 1.929 -8.546 1.00 86.00 176 GLY A C 1
ATOM 1446 O O . GLY A 1 176 ? 16.710 1.232 -9.008 1.00 86.00 176 GLY A O 1
ATOM 1447 N N . ASN A 1 177 ? 17.745 2.184 -7.239 1.00 87.50 177 ASN A N 1
ATOM 1448 C CA . ASN A 1 177 ? 16.885 1.647 -6.176 1.00 87.50 177 ASN A CA 1
ATOM 1449 C C . ASN A 1 177 ? 15.487 2.295 -6.165 1.00 87.50 177 ASN A C 1
ATOM 1451 O O . ASN A 1 177 ? 14.578 1.836 -5.474 1.00 87.50 177 ASN A O 1
ATOM 1455 N N . ASN A 1 178 ? 15.262 3.349 -6.960 1.00 88.31 178 ASN A N 1
ATOM 1456 C CA . ASN A 1 178 ? 13.927 3.918 -7.166 1.00 88.31 178 ASN A CA 1
ATOM 1457 C C . ASN A 1 178 ? 13.052 3.085 -8.115 1.00 88.31 178 ASN A C 1
ATOM 1459 O O . ASN A 1 178 ? 11.877 3.392 -8.287 1.00 88.31 178 ASN A O 1
ATOM 1463 N N . LYS A 1 179 ? 13.570 2.002 -8.707 1.00 88.56 179 LYS A N 1
ATOM 1464 C CA . LYS A 1 179 ? 12.748 0.979 -9.376 1.00 88.56 179 LYS A CA 1
ATOM 1465 C C . LYS A 1 179 ? 12.165 0.035 -8.324 1.00 88.56 179 LYS A C 1
ATOM 1467 O O . LYS A 1 179 ? 12.645 -1.077 -8.157 1.00 88.56 179 LYS A O 1
ATOM 1472 N N . ARG A 1 180 ? 11.155 0.487 -7.590 1.00 88.19 180 ARG A N 1
ATOM 1473 C CA . ARG A 1 180 ? 10.578 -0.265 -6.467 1.00 88.19 180 ARG A CA 1
ATOM 1474 C C . ARG A 1 180 ? 9.064 -0.122 -6.398 1.00 88.19 180 ARG A C 1
ATOM 1476 O O . ARG A 1 180 ? 8.466 0.595 -7.202 1.00 88.19 180 ARG A O 1
ATOM 1483 N N . PHE A 1 181 ? 8.479 -0.794 -5.415 1.00 90.75 181 PHE A N 1
ATOM 1484 C CA . PHE A 1 181 ? 7.090 -0.608 -5.027 1.00 90.75 181 PHE A CA 1
ATOM 1485 C C . PHE A 1 181 ? 7.006 0.040 -3.650 1.00 90.75 181 PHE A C 1
ATOM 1487 O O . PHE A 1 181 ? 7.761 -0.306 -2.737 1.00 90.75 181 PHE A O 1
ATOM 1494 N N . LEU A 1 182 ? 6.061 0.956 -3.500 1.00 90.19 182 LEU A N 1
ATOM 1495 C CA . LEU A 1 182 ? 5.641 1.492 -2.217 1.00 90.19 182 LEU A CA 1
ATOM 1496 C C . LEU A 1 182 ? 4.235 0.974 -1.928 1.00 90.19 182 LEU A C 1
ATOM 1498 O O . LEU A 1 182 ? 3.387 0.927 -2.818 1.00 90.19 182 LEU A O 1
ATOM 1502 N N . ILE A 1 183 ? 4.007 0.554 -0.690 1.00 88.81 183 ILE A N 1
ATOM 1503 C CA . ILE A 1 183 ? 2.711 0.066 -0.232 1.00 88.81 183 ILE A CA 1
ATOM 1504 C C . ILE A 1 183 ? 2.305 0.907 0.968 1.00 88.81 183 ILE A C 1
ATOM 1506 O O . ILE A 1 183 ? 2.986 0.955 1.994 1.00 88.81 183 ILE A O 1
ATOM 1510 N N . GLN A 1 184 ? 1.175 1.587 0.845 1.00 87.50 184 GLN A N 1
ATOM 1511 C CA . GLN A 1 184 ? 0.586 2.318 1.953 1.00 87.50 184 GLN A CA 1
ATOM 1512 C C . GLN A 1 184 ? -0.702 1.633 2.369 1.00 87.50 184 GLN A C 1
ATOM 1514 O O . GLN A 1 184 ? -1.536 1.338 1.525 1.00 87.50 184 GLN A O 1
ATOM 1519 N N . ILE A 1 185 ? -0.853 1.389 3.666 1.00 83.56 185 ILE A N 1
ATOM 1520 C CA . ILE A 1 185 ? -2.059 0.805 4.247 1.00 83.56 185 ILE A CA 1
ATOM 1521 C C . ILE A 1 185 ? -2.596 1.843 5.220 1.00 83.56 185 ILE A C 1
ATOM 1523 O O . ILE A 1 185 ? -1.902 2.227 6.163 1.00 83.56 185 ILE A O 1
ATOM 1527 N N . ILE A 1 186 ? -3.801 2.332 4.959 1.00 81.25 186 ILE A N 1
ATOM 1528 C CA . ILE A 1 186 ? -4.463 3.345 5.774 1.00 81.25 186 ILE A CA 1
ATOM 1529 C C . ILE A 1 186 ? -5.747 2.718 6.320 1.00 81.25 186 ILE A C 1
ATOM 1531 O O . ILE A 1 186 ? -6.644 2.407 5.531 1.00 81.25 186 ILE A O 1
ATOM 1535 N N . PRO A 1 187 ? -5.863 2.518 7.644 1.00 78.81 187 PRO A N 1
ATOM 1536 C CA . PRO A 1 187 ? -7.117 2.070 8.226 1.00 78.81 187 PRO A CA 1
ATOM 1537 C C . PRO A 1 187 ? -8.174 3.171 8.091 1.00 78.81 187 PRO A C 1
ATOM 1539 O O . PRO A 1 187 ? -7.958 4.316 8.488 1.00 78.81 187 PRO A O 1
ATOM 1542 N N . LYS A 1 188 ? -9.329 2.811 7.536 1.00 78.00 188 LYS A N 1
ATOM 1543 C CA . LYS A 1 188 ? -10.566 3.592 7.537 1.00 78.00 188 LYS A CA 1
ATOM 1544 C C . LYS A 1 188 ? -11.431 3.061 8.676 1.00 78.00 188 LYS A C 1
ATOM 1546 O O . LYS A 1 188 ? -12.267 2.178 8.484 1.00 78.00 188 LYS A O 1
ATOM 1551 N N . VAL A 1 189 ? -11.168 3.556 9.880 1.00 66.62 189 VAL A N 1
ATOM 1552 C CA . VAL A 1 189 ? -11.991 3.235 11.047 1.00 66.62 189 VAL A CA 1
ATOM 1553 C C . VAL A 1 189 ? -13.320 3.978 10.871 1.00 66.62 189 VAL A C 1
ATOM 1555 O O . VAL A 1 189 ? -13.334 5.200 10.740 1.00 66.62 189 VAL A O 1
ATOM 1558 N N . GLY A 1 190 ? -14.422 3.235 10.733 1.00 59.09 190 GLY A N 1
ATOM 1559 C CA . GLY A 1 190 ? -15.771 3.809 10.763 1.00 59.09 190 GLY A CA 1
ATOM 1560 C C . GLY A 1 190 ? -16.191 4.162 12.193 1.00 59.09 190 GLY A C 1
ATOM 1561 O O . GLY A 1 190 ? -15.450 3.905 13.137 1.00 59.09 190 GLY A O 1
ATOM 1562 N N . GLU A 1 191 ? -17.397 4.703 12.383 1.00 52.59 191 GLU A N 1
ATOM 1563 C CA . GLU A 1 191 ? -17.917 4.949 13.735 1.00 52.59 191 GLU A CA 1
ATOM 1564 C C . GLU A 1 191 ? -17.954 3.646 14.553 1.00 52.59 191 GLU A C 1
ATOM 1566 O O . GLU A 1 191 ? -18.69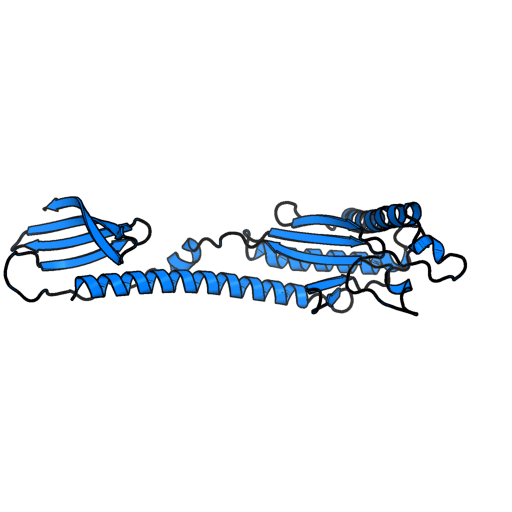7 2.701 14.255 1.00 52.59 191 GLU A O 1
ATOM 1571 N N . ILE A 1 192 ? -17.153 3.587 15.618 1.00 53.22 192 ILE A N 1
ATOM 1572 C CA . ILE A 1 192 ? -17.193 2.476 16.565 1.00 53.22 192 ILE A CA 1
ATOM 1573 C C . ILE A 1 192 ? -18.491 2.601 17.361 1.00 53.22 192 ILE A C 1
ATOM 1575 O O . ILE A 1 192 ? -18.587 3.417 18.273 1.00 53.22 192 ILE A O 1
ATOM 1579 N N . ASN A 1 193 ? -19.508 1.800 17.011 1.00 47.31 193 ASN A N 1
ATOM 1580 C CA . ASN A 1 193 ? -20.773 1.805 17.750 1.00 47.31 193 ASN A CA 1
ATOM 1581 C C . ASN A 1 193 ? -20.536 1.416 19.232 1.00 47.31 193 ASN A C 1
ATOM 1583 O O . ASN A 1 193 ? -20.204 0.257 19.505 1.00 47.31 193 ASN A O 1
ATOM 1587 N N . PRO A 1 194 ? -20.779 2.338 20.181 1.00 44.94 194 PRO A N 1
ATOM 1588 C CA . PRO A 1 194 ? -20.577 2.145 21.616 1.00 44.94 194 PRO A CA 1
ATOM 1589 C C . PRO A 1 194 ? -21.415 1.029 22.244 1.00 44.94 194 PRO A C 1
ATOM 1591 O O . PRO A 1 194 ? -21.077 0.535 23.317 1.00 44.94 194 PRO A O 1
ATOM 1594 N N . ALA A 1 195 ? -22.544 0.658 21.631 1.00 43.91 195 ALA A N 1
ATOM 1595 C CA . ALA A 1 195 ? -23.567 -0.173 22.263 1.00 43.91 195 ALA A CA 1
ATOM 1596 C C . ALA A 1 195 ? -23.070 -1.575 22.656 1.00 43.91 195 ALA A C 1
ATOM 1598 O O . ALA A 1 195 ? -23.570 -2.142 23.625 1.00 43.91 195 ALA A O 1
ATOM 1599 N N . SER A 1 196 ? -22.069 -2.125 21.961 1.00 39.62 196 SER A N 1
ATOM 1600 C CA . SER A 1 196 ? -21.460 -3.415 22.313 1.00 39.62 196 SER A CA 1
ATOM 1601 C C . SER A 1 196 ? -20.584 -3.347 23.570 1.00 39.62 196 SER A C 1
ATOM 1603 O O . SER A 1 196 ? -20.545 -4.318 24.318 1.00 39.62 196 SER A O 1
ATOM 1605 N N . TYR A 1 197 ? -19.957 -2.199 23.852 1.00 39.41 197 TYR A N 1
ATOM 1606 C CA . TYR A 1 197 ? -19.109 -1.991 25.035 1.00 39.41 197 TYR A CA 1
ATOM 1607 C C . TYR A 1 197 ? -19.881 -1.369 26.212 1.00 39.41 197 TYR A C 1
ATOM 1609 O O . TYR A 1 197 ? -19.731 -1.810 27.351 1.00 39.41 197 TYR A O 1
ATOM 1617 N N . LEU A 1 198 ? -20.810 -0.437 25.956 1.00 37.62 198 LEU A N 1
ATOM 1618 C CA . LEU A 1 198 ? -21.697 0.116 26.990 1.00 37.62 198 LEU A CA 1
ATOM 1619 C C . LEU A 1 198 ? -22.654 -0.929 27.574 1.00 37.62 198 LEU A C 1
ATOM 1621 O O . LEU A 1 198 ? -23.016 -0.812 28.739 1.00 37.62 198 LEU A O 1
ATOM 1625 N N . ARG A 1 199 ? -23.064 -1.966 26.827 1.00 34.06 199 ARG A N 1
ATOM 1626 C CA . ARG A 1 199 ? -23.950 -3.018 27.368 1.00 34.06 199 ARG A CA 1
ATOM 1627 C C . ARG A 1 199 ? -23.278 -3.861 28.460 1.00 34.06 199 ARG A C 1
ATOM 1629 O O . ARG A 1 199 ? -23.987 -4.432 29.283 1.00 34.06 199 ARG A O 1
ATOM 1636 N N . ILE A 1 200 ? -21.944 -3.905 28.490 1.00 34.75 200 ILE A N 1
ATOM 1637 C CA . ILE A 1 200 ? -21.167 -4.608 29.520 1.00 34.75 200 ILE A CA 1
ATOM 1638 C C . ILE A 1 200 ? -20.958 -3.711 30.757 1.00 34.75 200 ILE A C 1
ATOM 1640 O O . ILE A 1 200 ? -20.988 -4.214 31.877 1.00 34.75 200 ILE A O 1
ATOM 1644 N N . GLU A 1 201 ? -20.847 -2.385 30.590 1.00 36.47 201 GLU A N 1
ATOM 1645 C CA . GLU A 1 201 ? -20.609 -1.445 31.706 1.00 36.47 201 GLU A CA 1
ATOM 1646 C C . GLU A 1 201 ? -21.867 -0.754 32.279 1.00 36.47 201 GLU A C 1
ATOM 1648 O O . GLU A 1 201 ? -21.831 -0.278 33.413 1.00 36.47 201 GLU A O 1
ATOM 1653 N N . ASN A 1 202 ? -23.007 -0.720 31.572 1.00 37.09 202 ASN A N 1
ATOM 1654 C CA . ASN A 1 202 ? -24.229 0.002 31.989 1.00 37.09 202 ASN A CA 1
ATOM 1655 C C . ASN A 1 202 ? -25.053 -0.672 33.104 1.00 37.09 202 ASN A C 1
ATOM 1657 O O . ASN A 1 202 ? -26.273 -0.533 33.173 1.00 37.09 202 ASN A O 1
ATOM 1661 N N . LYS A 1 203 ? -24.393 -1.331 34.054 1.00 36.56 203 LYS A N 1
ATOM 1662 C CA . LYS A 1 203 ? -24.941 -1.527 35.404 1.00 36.56 203 LYS A CA 1
ATOM 1663 C C . LYS A 1 203 ? -24.388 -0.442 36.336 1.00 36.56 203 LYS A C 1
ATOM 1665 O O . LYS A 1 203 ? -23.770 -0.739 37.354 1.00 36.56 203 LYS A O 1
ATOM 1670 N N . LEU A 1 204 ? -24.590 0.836 36.005 1.00 40.47 204 LEU A N 1
ATOM 1671 C CA . LEU A 1 204 ? -24.183 1.944 36.877 1.00 40.47 204 LEU A CA 1
ATOM 1672 C C . LEU A 1 204 ? -25.383 2.551 37.617 1.00 40.47 204 LEU A C 1
ATOM 1674 O O . LEU A 1 204 ? -26.115 3.379 37.095 1.00 40.47 204 LEU A O 1
ATOM 1678 N N . ARG A 1 205 ? -25.535 2.032 38.843 1.00 41.81 205 ARG A N 1
ATOM 1679 C CA . ARG A 1 205 ? -25.958 2.638 40.122 1.00 41.81 205 ARG A CA 1
ATOM 1680 C C . ARG A 1 205 ? -26.880 3.870 40.081 1.00 41.81 205 ARG A C 1
ATOM 1682 O O . ARG A 1 205 ? -26.495 4.941 39.626 1.00 41.81 205 ARG A O 1
ATOM 1689 N N . SER A 1 206 ? -28.031 3.713 40.738 1.00 41.88 206 SER A N 1
ATOM 1690 C CA . SER A 1 206 ? -28.910 4.773 41.247 1.00 41.88 206 SER A CA 1
ATOM 1691 C C . SER A 1 206 ? -28.130 5.924 41.899 1.00 41.88 206 SER A C 1
ATOM 1693 O O . SER A 1 206 ? -27.242 5.681 42.723 1.00 41.88 206 SER A O 1
ATOM 1695 N N . LEU A 1 207 ? -28.493 7.169 41.578 1.00 39.81 207 LEU A N 1
ATOM 1696 C CA . LEU A 1 207 ? -28.046 8.346 42.330 1.00 39.81 207 LEU A CA 1
ATOM 1697 C C . LEU A 1 207 ? -28.605 8.294 43.771 1.00 39.81 207 LEU A C 1
ATOM 1699 O O . LEU A 1 207 ? -29.662 7.700 43.993 1.00 39.81 207 LEU A O 1
ATOM 1703 N N . PRO A 1 208 ? -27.923 8.884 44.770 1.00 35.47 208 PRO A N 1
ATOM 1704 C CA . PRO A 1 208 ? -28.465 8.976 46.124 1.00 35.47 208 PRO A CA 1
ATOM 1705 C C . PRO A 1 208 ? -29.759 9.807 46.147 1.00 35.47 208 PRO A C 1
ATOM 1707 O O . PRO A 1 208 ? -29.876 10.785 45.410 1.00 35.47 208 PRO A O 1
ATOM 1710 N N . LYS A 1 209 ? -30.707 9.426 47.020 1.00 38.56 209 LYS A N 1
ATOM 1711 C CA . LYS A 1 209 ? -31.949 10.174 47.291 1.00 38.56 209 LYS A CA 1
ATOM 1712 C C . LYS A 1 209 ? -31.626 11.643 47.580 1.00 38.56 209 LYS A C 1
ATOM 1714 O O . LYS A 1 209 ? -30.806 11.934 48.451 1.00 38.56 209 LYS A O 1
ATOM 1719 N N . LEU A 1 210 ? -32.280 12.558 46.871 1.00 39.16 210 LEU A N 1
ATOM 1720 C CA . LEU A 1 210 ? -32.090 13.995 47.041 1.00 39.16 210 LEU A CA 1
ATOM 1721 C C . LEU A 1 210 ? -33.258 14.561 47.859 1.00 39.16 210 LEU A C 1
ATOM 1723 O O . LEU A 1 210 ? -34.399 14.510 47.421 1.00 39.16 210 LEU A O 1
ATOM 1727 N N . ILE A 1 211 ? -32.976 15.109 49.043 1.00 38.50 211 ILE A N 1
ATOM 1728 C CA . ILE A 1 211 ? -33.973 15.779 49.894 1.00 38.50 211 ILE A CA 1
ATOM 1729 C C . ILE A 1 211 ? -33.836 17.296 49.666 1.00 38.50 211 ILE A C 1
ATOM 1731 O O . ILE A 1 211 ? -32.773 17.845 49.973 1.00 38.50 211 ILE A O 1
ATOM 1735 N N . PRO A 1 212 ? -34.840 18.001 49.110 1.00 37.91 212 PRO A N 1
ATOM 1736 C CA . PRO A 1 212 ? -34.801 19.455 49.007 1.00 37.91 212 PRO A CA 1
ATOM 1737 C C . PRO A 1 212 ? -35.082 20.101 50.370 1.00 37.91 212 PRO A C 1
ATOM 1739 O O . PRO A 1 212 ? -35.965 19.659 51.099 1.00 37.91 212 PRO A O 1
ATOM 1742 N N . ASN A 1 213 ? -34.350 21.169 50.694 1.00 34.91 213 ASN A N 1
ATOM 1743 C CA . ASN A 1 213 ? -34.550 21.943 51.917 1.00 34.91 213 ASN A CA 1
ATOM 1744 C C . ASN A 1 213 ? -35.510 23.122 51.643 1.00 34.91 213 ASN A C 1
ATOM 1746 O O . ASN A 1 213 ? -35.111 24.111 51.035 1.00 34.91 213 ASN A O 1
ATOM 1750 N N . ASN A 1 214 ? -36.760 22.904 52.057 1.00 41.75 214 ASN A N 1
ATOM 1751 C CA . ASN A 1 214 ? -37.865 23.779 52.472 1.00 41.75 214 ASN A CA 1
ATOM 1752 C C . ASN A 1 214 ? -38.403 25.007 51.695 1.00 41.75 214 ASN A C 1
ATOM 1754 O O . ASN A 1 214 ? -37.688 25.837 51.144 1.00 41.75 214 ASN A O 1
ATOM 1758 N N . ASP A 1 215 ? -39.734 25.098 51.862 1.00 40.12 215 ASP A N 1
ATOM 1759 C CA . ASP A 1 215 ? -40.653 26.245 51.901 1.00 40.12 215 ASP A CA 1
ATOM 1760 C C . ASP A 1 215 ? -41.034 26.931 50.579 1.00 40.12 215 ASP A C 1
ATOM 1762 O O . ASP A 1 215 ? -40.488 27.970 50.220 1.00 40.12 215 ASP A O 1
ATOM 1766 N N . ASN A 1 216 ? -42.031 26.337 49.888 1.00 36.75 216 ASN A N 1
ATOM 1767 C CA . ASN A 1 216 ? -43.187 27.003 49.225 1.00 36.75 216 ASN A CA 1
ATOM 1768 C C . ASN A 1 216 ? -43.791 26.253 48.011 1.00 36.75 216 ASN A C 1
ATOM 1770 O O . ASN A 1 216 ? -44.363 26.866 47.114 1.00 36.75 216 ASN A O 1
ATOM 1774 N N . GLY A 1 217 ? -43.735 24.921 47.976 1.00 41.53 217 GLY A N 1
ATOM 1775 C CA . GLY A 1 217 ? -44.458 24.131 46.971 1.00 41.53 217 GLY A CA 1
ATOM 1776 C C . GLY A 1 217 ? -43.972 22.691 46.957 1.00 41.53 217 GLY A C 1
ATOM 1777 O O . GLY A 1 217 ? -42.815 22.433 46.637 1.00 41.53 217 GLY A O 1
ATOM 1778 N N . LYS A 1 218 ? -44.833 21.772 47.394 1.00 47.84 218 LYS A N 1
ATOM 1779 C CA . LYS A 1 218 ? -44.523 20.373 47.702 1.00 47.84 218 LYS A CA 1
ATOM 1780 C C . LYS A 1 218 ? -44.232 19.557 46.443 1.00 47.84 218 LYS A C 1
ATOM 1782 O O . LYS A 1 218 ? -45.167 19.116 45.803 1.00 47.84 218 LYS A O 1
ATOM 1787 N N . PHE A 1 219 ? -42.964 19.283 46.154 1.00 45.84 219 PHE A N 1
ATOM 1788 C CA . PHE A 1 219 ? -42.580 18.053 45.456 1.00 45.84 219 PHE A CA 1
ATOM 1789 C C . PHE A 1 219 ? -41.236 17.577 46.006 1.00 45.84 219 PHE A C 1
ATOM 1791 O O . PHE A 1 219 ? -40.206 18.233 45.831 1.00 45.84 219 PHE A O 1
ATOM 1798 N N . VAL A 1 220 ? -41.243 16.443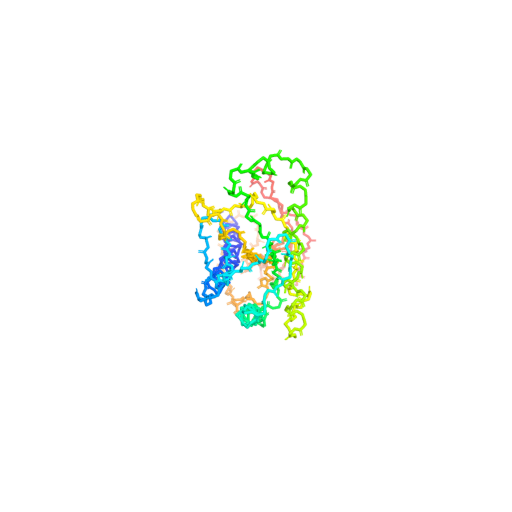 46.710 1.00 46.81 220 VAL A N 1
ATOM 1799 C CA . VAL A 1 220 ? -40.012 15.745 47.094 1.00 46.81 220 VAL A CA 1
ATOM 1800 C C . VAL A 1 220 ? -39.663 14.823 45.939 1.00 46.81 220 VAL A C 1
ATOM 1802 O O . VAL A 1 220 ? -40.335 13.818 45.726 1.00 46.81 220 VAL A O 1
ATOM 1805 N N . PHE A 1 221 ? -38.635 15.175 45.168 1.00 49.81 221 PHE A N 1
ATOM 1806 C CA . PHE A 1 221 ? -38.163 14.301 44.100 1.00 49.81 221 PHE A CA 1
ATOM 1807 C C . PHE A 1 221 ? -37.447 13.096 44.704 1.00 49.81 221 PHE A C 1
ATOM 1809 O O . PHE A 1 221 ? -36.389 13.228 45.320 1.00 49.81 221 PHE A O 1
ATOM 1816 N N . THR A 1 222 ? -38.033 11.919 44.537 1.00 50.72 222 THR A N 1
ATOM 1817 C CA . THR A 1 222 ? -37.510 10.664 45.082 1.00 50.72 222 THR A CA 1
ATOM 1818 C C . THR A 1 222 ? -36.464 10.051 44.157 1.00 50.72 222 THR A C 1
ATOM 1820 O O . THR A 1 222 ? -35.515 9.424 44.633 1.00 50.72 222 THR A O 1
ATOM 1823 N N . GLU A 1 223 ? -36.587 10.295 42.849 1.00 51.03 223 GLU A N 1
ATOM 1824 C CA . GLU A 1 223 ? -35.683 9.793 41.820 1.00 51.03 223 GLU A CA 1
ATOM 1825 C C . GLU A 1 223 ? -35.655 10.738 40.608 1.00 51.03 223 GLU A C 1
ATOM 1827 O O . GLU A 1 223 ? -36.687 11.242 40.164 1.00 51.03 223 GLU A O 1
ATOM 1832 N N . ILE A 1 224 ? -34.462 10.987 40.062 1.00 53.03 224 ILE A N 1
ATOM 1833 C CA . ILE A 1 224 ? -34.284 11.745 38.819 1.00 53.03 224 ILE A CA 1
ATOM 1834 C C . ILE A 1 224 ? -33.479 10.879 37.858 1.00 53.03 224 ILE A C 1
ATOM 1836 O O . ILE A 1 224 ? -32.331 10.532 38.141 1.00 53.03 224 ILE A O 1
ATOM 1840 N N . ILE A 1 225 ? -34.072 10.571 36.707 1.00 52.56 225 ILE A N 1
ATOM 1841 C CA . ILE A 1 225 ? -33.441 9.794 35.643 1.00 52.56 225 ILE A CA 1
ATOM 1842 C C . ILE A 1 225 ? -33.216 10.712 34.446 1.00 52.56 225 ILE A C 1
ATOM 1844 O O . ILE A 1 225 ? -34.152 11.273 33.871 1.00 52.56 225 ILE A O 1
ATOM 1848 N N . VAL A 1 226 ? -31.953 10.870 34.062 1.00 49.19 226 VAL A N 1
ATOM 1849 C CA . VAL A 1 226 ? -31.554 11.709 32.931 1.00 49.19 226 VAL A CA 1
ATOM 1850 C C . VAL A 1 226 ? -31.253 10.819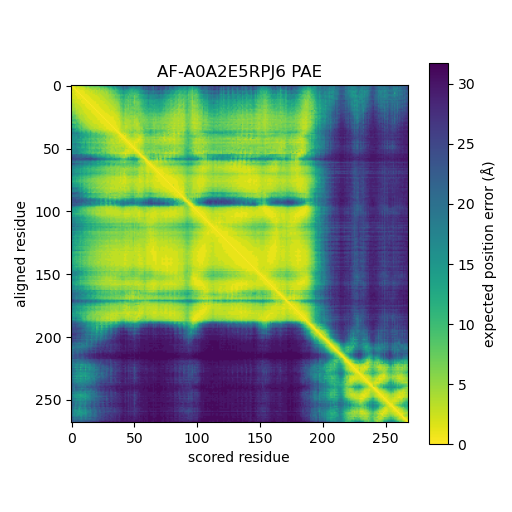 31.733 1.00 49.19 226 VAL A C 1
ATOM 1852 O O . VAL A 1 226 ? -30.493 9.859 31.845 1.00 49.19 226 VAL A O 1
ATOM 1855 N N . TYR A 1 227 ? -31.816 11.168 30.576 1.00 55.78 227 TYR A N 1
ATOM 1856 C CA . TYR A 1 227 ? -31.556 10.516 29.293 1.00 55.78 227 TYR A CA 1
ATOM 1857 C C . TYR A 1 227 ? -30.854 11.511 28.355 1.00 55.78 227 TYR A C 1
ATOM 1859 O O . TYR A 1 227 ? -31.518 12.236 27.604 1.00 55.78 227 TYR A O 1
ATOM 1867 N N . PRO A 1 228 ? -29.505 11.577 28.378 1.00 45.50 228 PRO A N 1
ATOM 1868 C CA . PRO A 1 228 ? -28.751 12.580 27.625 1.00 45.50 228 PRO A CA 1
ATOM 1869 C C . PRO A 1 228 ? -28.926 12.443 26.110 1.00 45.50 228 PRO A C 1
ATOM 1871 O O . PRO A 1 228 ? -28.973 13.441 25.397 1.00 45.50 228 PRO A O 1
ATOM 1874 N N . SER A 1 229 ? -29.070 11.208 25.621 1.00 46.28 229 SER A N 1
ATOM 1875 C CA . SER A 1 229 ? -29.240 10.893 24.198 1.00 46.28 229 SER A CA 1
ATOM 1876 C C . SER A 1 229 ? -30.558 11.398 23.607 1.00 46.28 229 SER A C 1
ATOM 1878 O O . SER A 1 229 ? -30.637 11.595 22.399 1.00 46.28 229 SER A O 1
ATOM 1880 N N . SER A 1 230 ? -31.583 11.628 24.434 1.00 52.00 230 SER A N 1
ATOM 1881 C CA . SER A 1 230 ? -32.902 12.106 24.002 1.00 52.00 230 SER A CA 1
ATOM 1882 C C . SER A 1 230 ? -33.247 13.504 24.526 1.00 52.00 230 SER A C 1
ATOM 1884 O O . SER A 1 230 ? -34.389 13.946 24.388 1.00 52.00 230 SER A O 1
ATOM 1886 N N . SER A 1 231 ? -32.295 14.196 25.165 1.00 61.22 231 SER A N 1
ATOM 1887 C CA . SER A 1 231 ? -32.499 15.500 25.821 1.00 61.22 231 SER A CA 1
ATOM 1888 C C . SER A 1 231 ? -33.723 15.527 26.749 1.00 61.22 231 SER A C 1
ATOM 1890 O O . SER A 1 231 ? -34.486 16.496 26.785 1.00 61.22 231 SER A O 1
ATOM 1892 N N . THR A 1 232 ? -33.948 14.423 27.465 1.00 61.69 232 THR A N 1
ATOM 1893 C CA . THR A 1 232 ? -35.119 14.232 28.327 1.00 61.69 232 THR A CA 1
ATOM 1894 C C . THR A 1 232 ? -34.688 13.987 29.772 1.00 61.69 232 THR A C 1
ATOM 1896 O O . THR A 1 232 ? -33.707 13.287 30.021 1.00 61.69 232 THR A O 1
ATOM 1899 N N . VAL A 1 233 ? -35.450 14.517 30.724 1.00 61.31 233 VAL A N 1
ATOM 1900 C CA . VAL A 1 233 ? -35.363 14.181 32.151 1.00 61.31 233 VAL A CA 1
ATOM 1901 C C . VAL A 1 233 ? -36.701 13.611 32.606 1.00 61.31 233 VAL A C 1
ATOM 1903 O O . VAL A 1 233 ? -37.740 14.157 32.248 1.00 61.31 233 VAL A O 1
ATOM 1906 N N . ILE A 1 234 ? -36.682 12.536 33.388 1.00 64.12 234 ILE A N 1
ATOM 1907 C CA . ILE A 1 234 ? -37.845 12.062 34.142 1.00 64.12 234 ILE A CA 1
ATOM 1908 C C . ILE A 1 234 ? -37.575 12.357 35.612 1.00 64.12 234 ILE A C 1
ATOM 1910 O O . ILE A 1 234 ? -36.533 11.972 36.143 1.00 64.12 234 ILE A O 1
ATOM 1914 N N . ALA A 1 235 ? -38.497 13.069 36.246 1.00 62.03 235 ALA A N 1
ATOM 1915 C CA . ALA A 1 235 ? -38.439 13.388 37.659 1.00 62.03 235 ALA A CA 1
ATOM 1916 C C . ALA A 1 235 ? -39.636 12.738 38.353 1.00 62.03 235 ALA A C 1
ATOM 1918 O O . ALA A 1 235 ? -40.781 13.085 38.062 1.00 62.03 235 ALA A O 1
ATOM 1919 N N . SER A 1 236 ? -39.359 11.791 39.242 1.00 61.94 236 SER A N 1
ATOM 1920 C CA . SER A 1 236 ? -40.365 11.130 40.070 1.00 61.94 236 SER A CA 1
ATOM 1921 C C . SER A 1 236 ? -40.469 11.858 41.400 1.00 61.94 236 SER A C 1
ATOM 1923 O O . SER A 1 236 ? -39.447 12.215 41.992 1.00 61.94 236 SER A O 1
ATOM 1925 N N . TYR A 1 237 ? -41.689 12.089 41.862 1.00 62.34 237 TYR A N 1
ATOM 1926 C CA . TYR A 1 237 ? -41.968 12.783 43.108 1.00 62.34 237 TYR A CA 1
ATOM 1927 C C . TYR A 1 237 ? -43.004 12.036 43.942 1.00 62.34 237 TYR A C 1
ATOM 1929 O O . TYR A 1 237 ? -43.835 11.290 43.425 1.00 62.34 237 TYR A O 1
ATOM 1937 N N . GLU A 1 238 ? -42.945 12.268 45.247 1.00 58.75 238 GLU A N 1
ATOM 1938 C CA . GLU A 1 238 ? -43.937 11.793 46.207 1.00 58.75 238 GLU A CA 1
ATOM 1939 C C . GLU A 1 238 ? -44.597 13.016 46.857 1.00 58.75 238 GLU A C 1
ATOM 1941 O O . GLU A 1 238 ? -43.905 13.887 47.399 1.00 58.75 238 GLU A O 1
ATOM 1946 N N . ASP A 1 239 ? -45.927 13.103 46.764 1.00 57.12 239 ASP A N 1
ATOM 1947 C CA . ASP A 1 239 ? -46.733 14.095 47.487 1.00 57.12 239 ASP A CA 1
ATOM 1948 C C . ASP A 1 239 ? -47.727 13.372 48.404 1.00 57.12 239 ASP A C 1
ATOM 1950 O O . ASP A 1 239 ? -48.764 12.854 47.985 1.00 57.12 239 ASP A O 1
ATOM 1954 N N . GLY A 1 240 ? -47.372 13.280 49.687 1.00 67.31 240 GLY A N 1
ATOM 1955 C CA . GLY A 1 240 ? -48.159 12.557 50.683 1.00 67.31 240 GLY A CA 1
ATOM 1956 C C . GLY A 1 240 ? -48.173 11.043 50.444 1.00 67.31 240 GLY A C 1
ATOM 1957 O O . GLY A 1 240 ? -47.244 10.356 50.855 1.00 67.31 240 GLY A O 1
ATOM 1958 N N . HIS A 1 241 ? -49.250 10.532 49.837 1.00 56.19 241 HIS A N 1
ATOM 1959 C CA . HIS A 1 241 ? -49.462 9.106 49.535 1.00 56.19 241 HIS A CA 1
ATOM 1960 C C . HIS A 1 241 ? -49.473 8.782 48.033 1.00 56.19 241 HIS A C 1
ATOM 1962 O O . HIS A 1 241 ? -49.555 7.606 47.678 1.00 56.19 241 HIS A O 1
ATOM 1968 N N . ASN A 1 242 ? -49.371 9.793 47.165 1.00 56.53 242 ASN A N 1
ATOM 1969 C CA . ASN A 1 242 ? -49.436 9.609 45.719 1.00 56.53 242 ASN A CA 1
ATOM 1970 C C . ASN A 1 242 ? -48.045 9.719 45.095 1.00 56.53 242 ASN A C 1
ATOM 1972 O O . ASN A 1 242 ? -47.225 10.557 45.486 1.00 56.53 242 ASN A O 1
ATOM 1976 N N . TRP A 1 243 ? -47.801 8.860 44.107 1.00 57.81 243 TRP A N 1
ATOM 1977 C CA . TRP A 1 243 ? -46.554 8.809 43.352 1.00 57.81 243 TRP A CA 1
ATOM 1978 C C . TRP A 1 243 ? -46.792 9.394 41.967 1.00 57.81 243 TRP A C 1
ATOM 1980 O O . TRP A 1 243 ? -47.608 8.886 41.201 1.00 57.81 243 TRP A O 1
ATOM 1990 N N . GLY A 1 244 ? -46.054 10.448 41.636 1.00 67.38 244 GLY A N 1
ATOM 1991 C CA . GLY A 1 244 ? -46.110 11.079 40.325 1.00 67.38 244 GLY A CA 1
ATOM 1992 C C . GLY A 1 244 ? -44.767 11.019 39.610 1.00 67.38 244 GLY A C 1
ATOM 1993 O O . GLY A 1 244 ? -43.706 10.934 40.230 1.00 67.38 244 GLY A O 1
ATOM 1994 N N . SER A 1 245 ? -44.792 11.077 38.283 1.00 69.31 245 SER A N 1
ATOM 1995 C CA . SER A 1 245 ? -43.596 11.275 37.469 1.00 69.31 245 SER A CA 1
ATOM 1996 C C . SER A 1 245 ? -43.862 12.276 36.357 1.00 69.31 245 SER A C 1
ATOM 1998 O O . SER A 1 245 ? -44.879 12.217 35.670 1.00 69.31 245 SER A O 1
ATOM 2000 N N . SER A 1 246 ? -42.924 13.194 36.164 1.00 68.94 246 SER A N 1
ATOM 2001 C CA . SER A 1 246 ? -42.995 14.209 35.119 1.00 68.94 246 SER A CA 1
ATOM 2002 C C . SER A 1 246 ? -41.803 14.076 34.188 1.00 68.94 246 SER A C 1
ATOM 2004 O O . SER A 1 246 ? -40.651 13.978 34.617 1.00 68.94 246 SER A O 1
ATOM 2006 N N . LYS A 1 247 ? -42.078 14.083 32.888 1.00 72.38 247 LYS A N 1
ATOM 2007 C CA . LYS A 1 247 ? -41.087 14.023 31.821 1.00 72.38 247 LYS A CA 1
ATOM 2008 C C . LYS A 1 247 ? -40.887 15.419 31.249 1.00 72.38 247 LYS A C 1
ATOM 2010 O O . LYS A 1 247 ? -41.840 16.059 30.823 1.00 72.38 247 LYS A O 1
ATOM 2015 N N . TYR A 1 248 ? -39.644 15.873 31.176 1.00 68.25 248 TYR A N 1
ATOM 2016 C CA . TYR A 1 248 ? -39.268 17.199 30.690 1.00 68.25 248 TYR A CA 1
ATOM 2017 C C . TYR A 1 248 ? -38.316 17.096 29.503 1.00 68.25 248 TYR A C 1
ATOM 2019 O O . TYR A 1 248 ? -37.401 16.272 29.501 1.00 68.25 248 TYR A O 1
ATOM 2027 N N . LYS A 1 249 ? -38.486 17.978 28.515 1.00 67.56 249 LYS A N 1
ATOM 2028 C CA . LYS A 1 249 ? -37.506 18.235 27.459 1.00 67.56 249 LYS A CA 1
ATOM 2029 C C . LYS A 1 249 ? -36.686 19.430 27.895 1.00 67.56 249 LYS A C 1
ATOM 2031 O O . LYS A 1 249 ? -37.262 20.480 28.177 1.00 67.56 249 LYS A O 1
ATOM 2036 N N . TYR A 1 250 ? -35.370 19.292 27.940 1.00 57.16 250 TYR A N 1
ATOM 2037 C CA . TYR A 1 250 ? -34.509 20.421 28.272 1.00 57.16 250 TYR A CA 1
ATOM 2038 C C . TYR A 1 250 ? -33.842 20.984 27.020 1.00 57.16 250 TYR A C 1
ATOM 2040 O O . TYR A 1 250 ? -33.457 20.246 26.111 1.00 57.16 250 TYR A O 1
ATOM 2048 N N . HIS A 1 251 ? -33.714 22.307 26.974 1.00 53.06 251 HIS A N 1
ATOM 2049 C CA . HIS A 1 251 ? -32.964 23.019 25.948 1.00 53.06 251 HIS A CA 1
ATOM 2050 C C . HIS A 1 251 ? -31.942 23.944 26.609 1.00 53.06 251 HIS A C 1
ATOM 2052 O O . HIS A 1 251 ? -32.276 24.683 27.536 1.00 53.06 251 HIS A O 1
ATOM 2058 N N . LEU A 1 252 ? -30.702 23.888 26.125 1.00 45.94 252 LEU A N 1
ATOM 2059 C CA . LEU A 1 252 ? -29.601 24.738 26.565 1.00 45.94 252 LEU A CA 1
ATOM 2060 C C . LEU A 1 252 ? -29.435 25.874 25.552 1.00 45.94 252 LEU A C 1
ATOM 2062 O O . LEU A 1 252 ? -29.109 25.617 24.392 1.00 45.94 252 LEU A O 1
ATOM 2066 N N . SER A 1 253 ? -29.658 27.117 25.979 1.00 45.66 253 SER A N 1
ATOM 2067 C CA . SER A 1 253 ? -29.392 28.280 25.133 1.00 45.66 253 SER A CA 1
ATOM 2068 C C . SER A 1 253 ? -27.885 28.480 24.939 1.00 45.66 253 SER A C 1
ATOM 2070 O O . SER A 1 253 ? -27.063 28.008 25.728 1.00 45.66 253 SER A O 1
ATOM 2072 N N . LYS A 1 254 ? -27.504 29.243 23.906 1.00 38.31 254 LYS A N 1
ATOM 2073 C CA . LYS A 1 254 ? -26.101 29.633 23.666 1.00 38.31 254 LYS A CA 1
ATOM 2074 C C . LYS A 1 254 ? -25.489 30.445 24.819 1.00 38.31 254 LYS A C 1
ATOM 2076 O O . LYS A 1 254 ? -24.272 30.530 24.915 1.00 38.31 254 LYS A O 1
ATOM 2081 N N . GLU A 1 255 ? -26.326 31.003 25.690 1.00 40.84 255 GLU A N 1
ATOM 2082 C CA . GLU A 1 255 ? -25.950 31.805 26.861 1.00 40.84 255 GLU A CA 1
ATOM 2083 C C . GLU A 1 255 ? -25.861 30.962 28.147 1.00 40.84 255 GLU A C 1
ATOM 2085 O O . GLU A 1 255 ? -25.644 31.495 29.230 1.00 40.84 255 GLU A O 1
ATOM 2090 N N . GLY A 1 256 ? -26.031 29.637 28.051 1.00 35.38 256 GLY A N 1
ATOM 2091 C CA . GLY A 1 256 ? -25.933 28.727 29.194 1.00 35.38 256 GLY A CA 1
ATOM 2092 C C . GLY A 1 256 ? -27.193 28.659 30.062 1.00 35.38 256 GLY A C 1
ATOM 2093 O O . GLY A 1 256 ? -27.168 28.037 31.123 1.00 35.38 256 GLY A O 1
ATOM 2094 N N . VAL A 1 257 ? -28.303 29.260 29.622 1.00 36.84 257 VAL A N 1
ATOM 2095 C CA . VAL A 1 257 ? -29.592 29.193 30.321 1.00 36.84 257 VAL A CA 1
ATOM 2096 C C . VAL A 1 257 ? -30.321 27.919 29.910 1.00 36.84 257 VAL A C 1
ATOM 2098 O O . VAL A 1 257 ? -30.475 27.630 28.721 1.00 36.84 257 VAL A O 1
ATOM 2101 N N . ILE A 1 258 ? -30.777 27.151 30.898 1.00 44.59 258 ILE A N 1
ATOM 2102 C CA . ILE A 1 258 ? -31.480 25.887 30.670 1.00 44.59 258 ILE A CA 1
ATOM 2103 C C . ILE A 1 258 ? -32.964 26.088 30.911 1.00 44.59 258 ILE A C 1
ATOM 2105 O O . ILE A 1 258 ? -33.381 26.504 31.990 1.00 44.59 258 ILE A O 1
ATOM 2109 N N . THR A 1 259 ? -33.751 25.758 29.892 1.00 48.47 259 THR A N 1
ATOM 2110 C CA . THR A 1 259 ? -35.213 25.778 29.948 1.00 48.47 259 THR A CA 1
ATOM 2111 C C . THR A 1 259 ? -35.730 24.348 29.956 1.00 48.47 259 THR A C 1
ATOM 2113 O O . THR A 1 259 ? -35.287 23.515 29.162 1.00 48.47 259 THR A O 1
ATOM 2116 N N . PHE A 1 260 ? -36.645 24.053 30.876 1.00 55.69 260 PHE A N 1
ATOM 2117 C CA . PHE A 1 260 ? -37.333 22.769 30.958 1.00 55.69 260 PHE A CA 1
ATOM 2118 C C . PHE A 1 260 ? -38.761 22.962 30.474 1.00 55.69 260 PHE A C 1
ATOM 2120 O O . PHE A 1 260 ? -39.501 23.768 31.029 1.00 55.69 260 PHE A O 1
ATOM 2127 N N . ASN A 1 261 ? -39.143 22.205 29.454 1.00 64.25 261 ASN A N 1
ATOM 2128 C CA . ASN A 1 261 ? -40.509 22.161 28.961 1.00 64.25 261 ASN A CA 1
ATOM 2129 C C . ASN A 1 261 ? -41.117 20.832 29.391 1.00 64.25 261 ASN A C 1
ATOM 2131 O O . ASN A 1 261 ? -40.572 19.776 29.060 1.00 64.25 261 ASN A O 1
ATOM 2135 N N . LEU A 1 262 ? -42.212 20.878 30.148 1.00 66.12 262 LEU A N 1
ATOM 2136 C CA . LEU A 1 262 ? -42.962 19.677 30.497 1.00 66.12 262 LEU A CA 1
ATOM 2137 C C . LEU A 1 262 ? -43.439 19.009 29.200 1.00 66.12 262 LEU A C 1
ATOM 2139 O O . LEU A 1 262 ? -44.029 19.660 28.341 1.00 66.12 262 LEU A O 1
ATOM 2143 N N . ILE A 1 263 ? -43.113 17.731 29.042 1.00 75.88 263 ILE A N 1
ATOM 2144 C CA . ILE A 1 263 ? -43.572 16.895 27.929 1.00 75.88 263 ILE A CA 1
ATOM 2145 C C . ILE A 1 263 ? -44.832 16.161 28.351 1.00 75.88 263 ILE A C 1
ATOM 2147 O O . ILE A 1 263 ? -45.791 16.120 27.593 1.00 75.88 263 ILE A O 1
ATOM 2151 N N . ASP A 1 264 ? -44.788 15.543 29.530 1.00 69.56 264 ASP A N 1
ATOM 2152 C CA . ASP A 1 264 ? -45.856 14.684 30.018 1.00 69.56 264 ASP A CA 1
ATOM 2153 C C . ASP A 1 264 ? -45.784 14.564 31.543 1.00 69.56 264 ASP A C 1
ATOM 2155 O O . ASP A 1 264 ? -44.692 14.639 32.116 1.00 69.56 264 ASP A O 1
ATOM 2159 N N . SER A 1 265 ? -46.927 14.377 32.192 1.00 66.38 265 SER A N 1
ATOM 2160 C CA . SER A 1 265 ? -47.033 14.188 33.639 1.00 66.38 265 SER A CA 1
ATOM 2161 C C . SER A 1 265 ? -47.986 13.042 33.930 1.00 66.38 265 SER A C 1
ATOM 2163 O O . SER A 1 265 ? -49.144 13.074 33.516 1.00 66.38 265 SER A O 1
ATOM 2165 N N . TYR A 1 266 ? -47.499 12.059 34.673 1.00 62.81 266 TYR A N 1
ATOM 2166 C CA . TYR A 1 266 ? -48.256 10.892 35.088 1.00 62.81 266 TYR A CA 1
ATOM 2167 C C . TYR A 1 266 ? -48.408 10.934 36.604 1.00 62.81 266 TYR A C 1
ATOM 2169 O O . TYR A 1 266 ? -47.410 10.870 37.321 1.00 62.81 266 TYR A O 1
ATOM 2177 N N . GLU A 1 267 ? -49.640 11.043 37.083 1.00 63.00 267 GLU A N 1
ATOM 2178 C CA . GLU A 1 267 ? -49.991 10.816 38.486 1.00 63.00 267 GLU A CA 1
ATOM 2179 C C . GLU A 1 267 ? -50.598 9.413 38.597 1.00 63.00 267 GLU A C 1
ATOM 2181 O O . GLU A 1 267 ? -51.450 9.053 37.780 1.00 63.00 267 GLU A O 1
ATOM 2186 N N . ASN A 1 268 ? -50.128 8.620 39.564 1.00 55.44 268 ASN A N 1
ATOM 2187 C CA . ASN A 1 268 ? -50.788 7.382 39.987 1.00 55.44 268 ASN A CA 1
ATOM 2188 C C . ASN A 1 268 ? -51.651 7.634 41.222 1.00 55.44 268 ASN A C 1
ATOM 2190 O O . ASN A 1 268 ? -51.167 8.341 42.140 1.00 55.44 268 ASN A O 1
#

Secondary structure (DSSP, 8-state):
-HHHHHHHHHHHHHHHHHHHHHHHHHHHHHHHHHHHHTS-TTTEEEETTTTEEEE-S---PPTT--PPPGGGHHHHHHHHHHHHHHHHHHHHH-TTEEEEEEEEE--PPP-STTTGGGGT-HHHHHHHHHHHHHHHHHHHHHHHHTT----TTTEEEEEEE-TT--SS---GGGGGGGSSEEEEEEEEE----THHHHHHH-----PPPP----SSS--EEEEEEEEGGGTEEEEEEEETTEEEEEEEEEEE-TTS-EEEEEEEEEE-